Protein AF-F5IWX2-F1 (afdb_monomer)

pLDDT: mean 86.66, std 18.28, range [43.19, 98.81]

InterPro domains:
  IPR013728 BT_3987-like, N-terminal domain [PF08522] (38-164)

Structure (mmCIF, N/CA/C/O backbone):
data_AF-F5IWX2-F1
#
_entry.id   AF-F5IWX2-F1
#
loop_
_atom_site.group_PDB
_atom_site.id
_atom_site.type_symbol
_atom_site.label_atom_id
_atom_site.label_alt_id
_atom_site.label_comp_id
_atom_site.label_asym_id
_atom_site.label_entity_id
_atom_site.label_seq_id
_atom_site.pdbx_PDB_ins_code
_atom_site.Cartn_x
_atom_site.Cartn_y
_atom_site.Cartn_z
_atom_site.occupancy
_atom_site.B_iso_or_equiv
_atom_site.auth_seq_id
_atom_site.auth_comp_id
_atom_site.auth_asym_id
_atom_site.auth_atom_id
_atom_site.pdbx_PDB_model_num
ATOM 1 N N . MET A 1 1 ? 73.790 32.789 -30.721 1.00 43.88 1 MET A N 1
ATOM 2 C CA . MET A 1 1 ? 73.135 31.463 -30.852 1.00 43.88 1 MET A CA 1
ATOM 3 C C . MET A 1 1 ? 72.496 31.043 -29.523 1.00 43.88 1 MET A C 1
ATOM 5 O O . MET A 1 1 ? 73.123 30.327 -28.757 1.00 43.88 1 MET A O 1
ATOM 9 N N . LYS A 1 2 ? 71.284 31.513 -29.196 1.00 44.19 2 LYS A N 1
ATOM 10 C CA . LYS A 1 2 ? 70.543 31.087 -27.980 1.00 44.19 2 LYS A CA 1
ATOM 11 C C . LYS A 1 2 ? 69.025 30.946 -28.194 1.00 44.19 2 LYS A C 1
ATOM 13 O O . LYS A 1 2 ? 68.280 30.818 -27.235 1.00 44.19 2 LYS A O 1
ATOM 18 N N . THR A 1 3 ? 68.562 30.928 -29.441 1.00 45.66 3 THR A N 1
ATOM 19 C CA . THR A 1 3 ? 67.128 30.966 -29.782 1.00 45.66 3 THR A CA 1
ATOM 20 C C . THR A 1 3 ? 66.581 29.659 -30.363 1.00 45.66 3 THR A C 1
ATOM 22 O O . THR A 1 3 ? 65.375 29.523 -30.502 1.00 45.66 3 THR A O 1
ATOM 25 N N . VAL A 1 4 ? 67.427 28.653 -30.626 1.00 50.16 4 VAL A N 1
ATOM 26 C CA . VAL A 1 4 ? 67.014 27.396 -31.294 1.00 50.16 4 VAL A CA 1
ATOM 27 C C . VAL A 1 4 ? 66.669 26.259 -30.310 1.00 50.16 4 VAL A C 1
ATOM 29 O O . VAL A 1 4 ? 66.102 25.250 -30.707 1.00 50.16 4 VAL A O 1
ATOM 32 N N . LYS A 1 5 ? 66.937 26.411 -29.003 1.00 44.03 5 LYS A N 1
ATOM 33 C CA . LYS A 1 5 ? 66.645 25.358 -28.003 1.00 44.03 5 LYS A CA 1
ATOM 34 C C . LYS A 1 5 ? 65.236 25.402 -27.395 1.00 44.03 5 LYS A C 1
ATOM 36 O O . LYS A 1 5 ? 64.834 24.423 -26.779 1.00 44.03 5 LYS A O 1
ATOM 41 N N . TYR A 1 6 ? 64.472 26.476 -27.594 1.00 47.97 6 TYR A N 1
ATOM 42 C CA . TYR A 1 6 ? 63.144 26.622 -26.974 1.00 47.97 6 TYR A CA 1
ATOM 43 C C . TYR A 1 6 ? 61.976 26.167 -27.863 1.00 47.97 6 TYR A C 1
ATOM 45 O O . TYR A 1 6 ? 60.890 25.924 -27.351 1.00 47.97 6 TYR A O 1
ATOM 53 N N . CYS A 1 7 ? 62.192 25.970 -29.170 1.00 44.44 7 CYS A N 1
ATOM 54 C CA . CYS A 1 7 ? 61.135 25.491 -30.075 1.00 44.44 7 CYS A CA 1
ATOM 55 C C . CYS A 1 7 ? 60.898 23.973 -30.000 1.00 44.44 7 CYS A C 1
ATOM 57 O O . CYS A 1 7 ? 59.799 23.520 -30.293 1.00 44.44 7 CYS A O 1
ATOM 59 N N . ILE A 1 8 ? 61.889 23.183 -29.571 1.00 49.56 8 ILE A N 1
ATOM 60 C CA . ILE A 1 8 ? 61.751 21.716 -29.486 1.00 49.56 8 ILE A CA 1
ATOM 61 C C . ILE A 1 8 ? 61.118 21.288 -28.149 1.00 49.56 8 ILE A C 1
ATOM 63 O O . ILE A 1 8 ? 60.401 20.294 -28.102 1.00 49.56 8 ILE A O 1
ATOM 67 N N . LEU A 1 9 ? 61.289 22.073 -27.078 1.00 43.44 9 LEU A N 1
ATOM 68 C CA . LEU A 1 9 ? 60.691 21.772 -25.770 1.00 43.44 9 LEU A CA 1
ATOM 69 C C . LEU A 1 9 ? 59.199 22.154 -25.686 1.00 43.44 9 LEU A C 1
ATOM 71 O O . LEU A 1 9 ? 58.466 21.591 -24.882 1.00 43.44 9 LEU A O 1
ATOM 75 N N . SER A 1 10 ? 58.729 23.063 -26.547 1.00 47.91 10 SER A N 1
ATOM 76 C CA . SER A 1 10 ? 57.315 23.463 -26.603 1.00 47.91 10 SER A CA 1
ATOM 77 C C . SER A 1 10 ? 56.433 22.498 -27.405 1.00 47.91 10 SER A C 1
ATOM 79 O O . SER A 1 10 ? 55.212 22.563 -27.284 1.00 47.91 10 SER A O 1
ATOM 81 N N . LEU A 1 11 ? 57.021 21.617 -28.222 1.00 46.53 11 LEU A N 1
ATOM 82 C CA . LEU A 1 11 ? 56.274 20.708 -29.101 1.00 46.53 11 LEU A CA 1
ATOM 83 C C . LEU A 1 11 ? 56.005 19.337 -28.453 1.00 46.53 11 LEU A C 1
ATOM 85 O O . LEU A 1 11 ? 55.163 18.587 -28.932 1.00 46.53 11 LEU A O 1
ATOM 89 N N . PHE A 1 12 ? 56.676 19.026 -27.339 1.00 47.34 12 PHE A N 1
ATOM 90 C CA . PHE A 1 12 ? 56.531 17.749 -26.629 1.00 47.34 12 PHE A CA 1
ATOM 91 C C . PHE A 1 12 ? 55.440 17.767 -25.539 1.00 47.34 12 PHE A C 1
ATOM 93 O O . PHE A 1 12 ? 54.999 16.714 -25.095 1.00 47.34 12 PHE A O 1
ATOM 100 N N . CYS A 1 13 ? 54.957 18.949 -25.130 1.00 45.62 13 CYS A N 1
ATOM 101 C CA . CYS A 1 13 ? 53.894 19.074 -24.120 1.00 45.62 13 CYS A CA 1
ATOM 102 C C . CYS A 1 13 ? 52.465 19.047 -24.691 1.00 45.62 13 CYS A C 1
ATOM 104 O O . CYS A 1 13 ? 51.516 18.980 -23.918 1.00 45.62 13 CYS A O 1
ATOM 106 N N . VAL A 1 14 ? 52.283 19.102 -26.016 1.00 50.84 14 VAL A N 1
ATOM 107 C CA . VAL A 1 14 ? 50.944 19.214 -26.636 1.00 50.84 14 VAL A CA 1
ATOM 108 C C . VAL A 1 14 ? 50.385 17.856 -27.086 1.00 50.84 14 VAL A C 1
ATOM 110 O O . VAL A 1 14 ? 49.175 17.692 -27.198 1.00 50.84 14 VAL A O 1
ATOM 113 N N . SER A 1 15 ? 51.232 16.841 -27.271 1.00 48.81 15 SER A N 1
ATOM 114 C CA . SER A 1 15 ? 50.814 15.496 -27.699 1.00 48.81 15 SER A CA 1
ATOM 115 C C . SER A 1 15 ? 50.274 14.603 -26.573 1.00 48.81 15 SER A C 1
ATOM 117 O O . SER A 1 15 ? 49.724 13.544 -26.860 1.00 48.81 15 SER A O 1
ATOM 119 N N . LEU A 1 16 ? 50.376 15.022 -25.306 1.00 50.06 16 LEU A N 1
ATOM 120 C CA . LEU A 1 16 ? 49.851 14.279 -24.149 1.00 50.06 16 LEU A CA 1
ATOM 121 C C . LEU A 1 16 ? 48.394 14.629 -23.791 1.00 50.06 16 LEU A C 1
ATOM 123 O O . LEU A 1 16 ? 47.853 14.068 -22.846 1.00 50.06 16 LEU A O 1
ATOM 127 N N . LEU A 1 17 ? 47.739 15.523 -24.541 1.00 49.97 17 LEU A N 1
ATOM 128 C CA . LEU A 1 17 ? 46.365 15.966 -24.258 1.00 49.97 17 LEU A CA 1
ATOM 129 C C . LEU A 1 17 ? 45.276 15.231 -25.061 1.00 49.97 17 LEU A C 1
ATOM 131 O O . LEU A 1 17 ? 44.119 15.635 -25.000 1.00 49.97 17 LEU A O 1
ATOM 135 N N . LEU A 1 18 ? 45.606 14.177 -25.820 1.00 49.56 18 LEU A N 1
ATOM 136 C CA . LEU A 1 18 ? 44.664 13.567 -26.776 1.00 49.56 18 LEU A CA 1
ATOM 137 C C . LEU A 1 18 ? 44.313 12.090 -26.549 1.00 49.56 18 LEU A C 1
ATOM 139 O O . LEU A 1 18 ? 43.674 11.498 -27.411 1.00 49.56 18 LEU A O 1
ATOM 143 N N . VAL A 1 19 ? 44.638 11.489 -25.401 1.00 55.06 19 VAL A N 1
ATOM 144 C CA . VAL A 1 19 ? 44.121 10.147 -25.066 1.00 55.06 19 VAL A CA 1
ATOM 145 C C . VAL A 1 19 ? 43.663 10.097 -23.613 1.00 55.06 19 VAL A C 1
ATOM 147 O O . VAL A 1 19 ? 44.307 9.517 -22.750 1.00 55.06 19 VAL A O 1
ATOM 150 N N . SER A 1 20 ? 42.539 10.754 -23.352 1.00 45.66 20 SER A N 1
ATOM 151 C CA . SER A 1 20 ? 41.610 10.344 -22.298 1.00 45.66 20 SER A CA 1
ATOM 152 C C . SER A 1 20 ? 40.205 10.801 -22.688 1.00 45.66 20 SER A C 1
ATOM 154 O O . SER A 1 20 ? 39.554 11.557 -21.977 1.00 45.66 20 SER A O 1
ATOM 156 N N . CYS A 1 21 ? 39.743 10.380 -23.870 1.00 52.22 21 CYS A N 1
ATOM 157 C CA . CYS A 1 21 ? 38.329 10.032 -23.961 1.00 52.22 21 CYS A CA 1
ATOM 158 C C . CYS A 1 21 ? 38.209 8.747 -23.147 1.00 52.22 21 CYS A C 1
ATOM 160 O O . CYS A 1 21 ? 38.480 7.669 -23.667 1.00 52.22 21 CYS A O 1
ATOM 162 N N . GLU A 1 22 ? 37.911 8.876 -21.852 1.00 55.53 22 GLU A N 1
ATOM 163 C CA . GLU A 1 22 ? 37.176 7.800 -21.197 1.00 55.53 22 GLU A CA 1
ATOM 164 C C . GLU A 1 22 ? 35.942 7.554 -22.066 1.00 55.53 22 GLU A C 1
ATOM 166 O O . GLU A 1 22 ? 35.324 8.514 -22.549 1.00 55.53 22 GLU A O 1
ATOM 171 N N . ASP A 1 23 ? 35.638 6.284 -22.332 1.00 48.44 23 ASP A N 1
ATOM 172 C CA . ASP A 1 23 ? 34.371 5.919 -22.950 1.00 48.44 23 ASP A CA 1
ATOM 173 C C . ASP A 1 23 ? 33.262 6.688 -22.231 1.00 48.44 23 ASP A C 1
ATOM 175 O O . ASP A 1 23 ? 33.301 6.869 -21.008 1.00 48.44 23 ASP A O 1
ATOM 179 N N . ASN A 1 24 ? 32.316 7.239 -22.996 1.00 47.91 24 ASN A N 1
ATOM 180 C CA . ASN A 1 24 ? 31.249 8.024 -22.399 1.00 47.91 24 ASN A CA 1
ATOM 181 C C . ASN A 1 24 ? 30.634 7.180 -21.278 1.00 47.91 24 ASN A C 1
ATOM 183 O O . ASN A 1 24 ? 30.184 6.066 -21.534 1.00 47.91 24 ASN A O 1
ATOM 187 N N . ALA A 1 25 ? 30.502 7.732 -20.070 1.00 49.16 25 ALA A N 1
ATOM 188 C CA . ALA A 1 25 ? 29.765 7.113 -18.959 1.00 49.16 25 ALA A CA 1
ATOM 189 C C . ALA A 1 25 ? 28.267 6.846 -19.276 1.00 49.16 25 ALA A C 1
ATOM 191 O O . ALA A 1 25 ? 27.462 6.597 -18.388 1.00 49.16 25 ALA A O 1
ATOM 192 N N . LYS A 1 26 ? 27.865 6.953 -20.546 1.00 47.06 26 LYS A N 1
ATOM 193 C CA . LYS A 1 26 ? 26.606 6.486 -21.115 1.00 47.06 26 LYS A CA 1
ATOM 194 C C . LYS A 1 26 ? 26.630 5.014 -21.544 1.00 47.06 26 LYS A C 1
ATOM 196 O O . LYS A 1 26 ? 25.544 4.460 -21.672 1.00 47.06 26 LYS A O 1
ATOM 201 N N . ASP A 1 27 ? 27.803 4.428 -21.794 1.00 45.69 27 ASP A N 1
ATOM 202 C CA . ASP A 1 27 ? 27.930 3.076 -22.367 1.00 45.69 27 ASP A CA 1
ATOM 203 C C . ASP A 1 27 ? 28.122 1.982 -21.305 1.00 45.69 27 ASP A C 1
ATOM 205 O O . ASP A 1 27 ? 27.965 0.795 -21.584 1.00 45.69 27 ASP A O 1
ATOM 209 N N . GLU A 1 28 ? 28.385 2.373 -20.061 1.00 47.66 28 GLU A N 1
ATOM 210 C CA . GLU A 1 28 ? 28.202 1.500 -18.909 1.00 47.66 28 GLU A CA 1
ATOM 211 C C . GLU A 1 28 ? 26.742 1.592 -18.445 1.00 47.66 28 GLU A C 1
ATOM 213 O O . GLU A 1 28 ? 26.144 2.670 -18.406 1.00 47.66 28 GLU A O 1
ATOM 218 N N . GLU A 1 29 ? 26.141 0.451 -18.107 1.00 47.97 29 GLU A N 1
ATOM 219 C CA . GLU A 1 29 ? 24.777 0.369 -17.585 1.00 47.97 29 GLU A CA 1
ATOM 220 C C . GLU A 1 29 ? 24.741 0.936 -16.152 1.00 47.97 29 GLU A C 1
ATOM 222 O O . GLU A 1 29 ? 24.681 0.222 -15.153 1.00 47.97 29 GLU A O 1
ATOM 227 N N . TRP A 1 30 ? 24.853 2.261 -16.040 1.00 43.19 30 TRP A N 1
ATOM 228 C CA . TRP A 1 30 ? 24.880 2.967 -14.769 1.00 43.19 30 TRP A CA 1
ATOM 229 C C . TRP A 1 30 ? 23.470 3.057 -14.187 1.00 43.19 30 TRP A C 1
ATOM 231 O O . TRP A 1 30 ? 22.588 3.765 -14.685 1.00 43.19 30 TRP A O 1
ATOM 241 N N . GLY A 1 31 ? 23.284 2.374 -13.060 1.00 56.12 31 GLY A N 1
ATOM 242 C CA . GLY A 1 31 ? 22.158 2.572 -12.156 1.00 56.12 31 GLY A CA 1
ATOM 243 C C . GLY A 1 31 ? 21.327 1.315 -11.947 1.00 56.12 31 GLY A C 1
ATOM 244 O O . GLY A 1 31 ? 20.686 0.802 -12.865 1.00 56.12 31 GLY A O 1
ATOM 245 N N . ILE A 1 32 ? 21.262 0.868 -10.692 1.00 68.38 32 ILE A N 1
ATOM 246 C CA . ILE A 1 32 ? 20.293 -0.141 -10.269 1.00 68.38 32 ILE A CA 1
ATOM 247 C C . ILE A 1 32 ? 18.901 0.425 -10.547 1.00 68.38 32 ILE A C 1
ATOM 249 O O . ILE A 1 32 ? 18.506 1.465 -10.017 1.00 68.38 32 ILE A O 1
ATOM 253 N N . SER A 1 33 ? 18.168 -0.253 -11.421 1.00 86.56 33 SER A N 1
ATOM 254 C CA . SER A 1 33 ? 16.783 0.093 -11.713 1.00 86.56 33 SER A CA 1
ATOM 255 C C . SER A 1 33 ? 15.907 -0.503 -10.633 1.00 86.56 33 SER A C 1
ATOM 257 O O . SER A 1 33 ? 15.894 -1.724 -10.463 1.00 86.56 33 SER A O 1
ATOM 259 N N . LEU A 1 34 ? 15.206 0.360 -9.903 1.00 94.56 34 LEU A N 1
ATOM 260 C CA . LEU A 1 34 ? 14.375 -0.056 -8.787 1.00 94.56 34 LEU A CA 1
ATOM 261 C C . LEU A 1 34 ? 12.899 0.168 -9.090 1.00 94.56 34 LEU A C 1
ATOM 263 O O . LEU A 1 34 ? 12.513 1.192 -9.656 1.00 94.56 34 LEU A O 1
ATOM 267 N N . LEU A 1 35 ? 12.074 -0.774 -8.655 1.00 97.25 35 LEU A N 1
ATOM 268 C CA . LEU A 1 35 ? 10.627 -0.635 -8.620 1.00 97.25 35 LEU A CA 1
ATOM 269 C C . LEU A 1 35 ? 10.188 -0.188 -7.234 1.00 97.25 35 LEU A C 1
ATOM 271 O O . LEU A 1 35 ? 10.646 -0.724 -6.222 1.00 97.25 35 LEU A O 1
ATOM 275 N N . TYR A 1 36 ? 9.281 0.777 -7.184 1.00 97.19 36 TYR A N 1
ATOM 276 C CA . TYR A 1 36 ? 8.692 1.232 -5.936 1.00 97.19 36 TYR A CA 1
ATOM 277 C C . TYR A 1 36 ? 7.250 1.691 -6.112 1.00 97.19 36 TYR A C 1
ATOM 279 O O . TYR A 1 36 ? 6.777 1.925 -7.225 1.00 97.19 36 TYR A O 1
ATOM 287 N N . MET A 1 37 ? 6.553 1.834 -4.990 1.00 98.38 37 MET A N 1
ATOM 288 C CA . MET A 1 37 ? 5.212 2.390 -4.926 1.00 98.38 37 MET A CA 1
ATOM 289 C C . MET A 1 37 ? 5.307 3.896 -4.674 1.00 98.38 37 MET A C 1
ATOM 291 O O . MET A 1 37 ? 5.750 4.289 -3.597 1.00 98.38 37 MET A O 1
ATOM 295 N N . PRO A 1 38 ? 4.850 4.774 -5.589 1.00 97.44 38 PRO A N 1
ATOM 296 C CA . PRO A 1 38 ? 4.876 6.222 -5.351 1.00 97.44 38 PRO A CA 1
ATOM 297 C C . PRO A 1 38 ? 4.163 6.634 -4.058 1.00 97.44 38 PRO A C 1
ATOM 299 O O . PRO A 1 38 ? 4.548 7.595 -3.404 1.00 97.44 38 PRO A O 1
ATOM 302 N N . GLN A 1 39 ? 3.157 5.859 -3.653 1.00 97.69 39 GLN A N 1
ATOM 303 C CA . GLN A 1 39 ? 2.353 6.099 -2.457 1.00 97.69 39 GLN A CA 1
ATOM 304 C C . GLN A 1 39 ? 3.168 6.007 -1.157 1.00 97.69 39 GLN A C 1
ATOM 306 O O . GLN A 1 39 ? 2.807 6.651 -0.174 1.00 97.69 39 GLN A O 1
ATOM 311 N N . SER A 1 40 ? 4.305 5.299 -1.164 1.00 96.62 40 SER A N 1
ATOM 312 C CA . SER A 1 40 ? 5.164 5.132 0.010 1.00 96.62 40 SER A CA 1
ATOM 313 C C . SER A 1 40 ? 5.859 6.428 0.438 1.00 96.62 40 SER A C 1
ATOM 315 O O . SER A 1 40 ? 6.536 6.436 1.461 1.00 96.62 40 SER A O 1
ATOM 317 N N . VAL A 1 41 ? 5.779 7.498 -0.360 1.00 95.19 41 VAL A N 1
ATOM 318 C CA . VAL A 1 41 ? 6.415 8.788 -0.050 1.00 95.19 41 VAL A CA 1
ATOM 319 C C . VAL A 1 41 ? 5.434 9.957 0.044 1.00 95.19 41 VAL A C 1
ATOM 321 O O . VAL A 1 41 ? 5.822 11.028 0.502 1.00 95.19 41 VAL A O 1
ATOM 324 N N . LEU A 1 42 ? 4.167 9.783 -0.351 1.00 92.88 42 LEU A N 1
ATOM 325 C CA . LEU A 1 42 ? 3.222 10.906 -0.440 1.00 92.88 42 LEU A CA 1
ATOM 326 C C . LEU A 1 42 ? 2.723 11.411 0.917 1.00 92.88 42 LEU A C 1
ATOM 328 O O . LEU A 1 42 ? 2.364 12.580 1.021 1.00 92.88 42 LEU A O 1
ATOM 332 N N . GLY A 1 43 ? 2.666 10.556 1.941 1.00 87.00 43 GLY A N 1
ATOM 333 C CA . GLY A 1 43 ? 2.135 10.943 3.251 1.00 87.00 43 GLY A CA 1
ATOM 334 C C . GLY A 1 43 ? 3.086 11.817 4.070 1.00 87.00 43 GLY A C 1
ATOM 335 O O . GLY A 1 43 ? 2.662 12.810 4.654 1.00 87.00 43 GLY A O 1
ATOM 336 N N . ASP A 1 44 ? 4.367 11.447 4.121 1.00 87.19 44 ASP A N 1
ATOM 337 C CA . ASP A 1 44 ? 5.356 12.035 5.038 1.00 87.19 44 ASP A CA 1
ATOM 338 C C . ASP A 1 44 ? 6.763 12.187 4.429 1.00 87.19 44 ASP A C 1
ATOM 340 O O . ASP A 1 44 ? 7.761 12.281 5.151 1.00 87.19 44 ASP A O 1
ATOM 344 N N . GLY A 1 45 ? 6.854 12.180 3.096 1.00 89.38 45 GLY A N 1
ATOM 345 C CA . GLY A 1 45 ? 8.126 12.221 2.375 1.00 89.38 45 GLY A CA 1
ATOM 346 C C . GLY A 1 45 ? 8.883 10.891 2.377 1.00 89.38 45 GLY A C 1
ATOM 347 O O . GLY A 1 45 ? 10.040 10.854 1.967 1.00 89.38 45 GLY A O 1
ATOM 348 N N . GLY A 1 46 ? 8.259 9.798 2.827 1.00 88.56 46 GLY A N 1
ATOM 349 C CA . GLY A 1 46 ? 8.876 8.477 2.859 1.00 88.56 46 GLY A CA 1
ATOM 350 C C . GLY A 1 46 ? 9.540 8.147 4.190 1.00 88.56 46 GLY A C 1
ATOM 351 O O . GLY A 1 46 ? 10.511 7.399 4.226 1.00 88.56 46 GLY A O 1
ATOM 352 N N . GLN A 1 47 ? 9.056 8.667 5.304 1.00 89.88 47 GLN A N 1
ATOM 353 C CA . GLN A 1 47 ? 9.594 8.259 6.602 1.00 89.88 47 GLN A CA 1
ATOM 354 C C . GLN A 1 47 ? 8.964 6.951 7.078 1.00 89.88 47 GLN A C 1
ATOM 356 O O . GLN A 1 47 ? 9.664 6.096 7.608 1.00 89.88 47 GLN A O 1
ATOM 361 N N . THR A 1 48 ? 7.665 6.763 6.837 1.00 91.62 48 THR A N 1
ATOM 362 C CA . THR A 1 48 ? 6.916 5.617 7.379 1.00 91.62 48 THR A CA 1
ATOM 363 C C . THR A 1 48 ? 6.186 4.780 6.332 1.00 91.62 48 THR A C 1
ATOM 365 O O . THR A 1 48 ? 5.589 3.766 6.678 1.00 91.62 48 THR A O 1
ATOM 368 N N . ALA A 1 49 ? 6.204 5.187 5.057 1.00 95.50 49 ALA A N 1
ATOM 369 C CA . ALA A 1 49 ? 5.401 4.569 3.995 1.00 95.50 49 ALA A CA 1
ATOM 370 C C . ALA A 1 49 ? 3.886 4.534 4.288 1.00 95.50 49 ALA A C 1
ATOM 372 O O . ALA A 1 49 ? 3.140 3.747 3.700 1.00 95.50 49 ALA A O 1
ATOM 373 N N . ASN A 1 50 ? 3.425 5.411 5.182 1.00 96.94 50 ASN A N 1
ATOM 374 C CA . ASN A 1 50 ? 2.022 5.564 5.527 1.00 96.94 50 ASN A CA 1
ATOM 375 C C . ASN A 1 50 ? 1.336 6.535 4.570 1.00 96.94 50 ASN A C 1
ATOM 377 O O . ASN A 1 50 ? 1.808 7.650 4.347 1.00 96.94 50 ASN A O 1
ATOM 381 N N . LEU A 1 51 ? 0.157 6.150 4.089 1.00 97.25 51 LEU A N 1
ATOM 382 C CA . LEU A 1 51 ? -0.750 7.032 3.369 1.00 97.25 51 LEU A CA 1
ATOM 383 C C . LEU A 1 51 ? -2.098 7.067 4.090 1.00 97.25 51 LEU A C 1
ATOM 385 O O . LEU A 1 51 ? -2.859 6.101 4.065 1.00 97.25 51 LEU A O 1
ATOM 389 N N . SER A 1 52 ? -2.388 8.189 4.750 1.00 96.00 52 SER A N 1
ATOM 390 C CA . SER A 1 52 ? -3.650 8.392 5.470 1.00 96.00 52 SER A CA 1
ATOM 391 C C . SER A 1 52 ? -4.765 8.838 4.529 1.00 96.00 52 SER A C 1
ATOM 393 O O . SER A 1 52 ? -4.619 9.813 3.796 1.00 96.00 52 SER A O 1
ATOM 395 N N . ILE A 1 53 ? -5.902 8.150 4.590 1.00 94.69 53 ILE A N 1
ATOM 396 C CA . ILE A 1 53 ? -7.065 8.373 3.735 1.00 94.69 53 ILE A CA 1
ATOM 397 C C . ILE A 1 53 ? -8.290 8.594 4.622 1.00 94.69 53 ILE A C 1
ATOM 399 O O . ILE A 1 53 ? -8.717 7.716 5.376 1.00 94.69 53 ILE A O 1
ATOM 403 N N . GLY A 1 54 ? -8.863 9.795 4.531 1.00 92.62 54 GLY A N 1
ATOM 404 C CA . GLY A 1 54 ? -10.144 10.121 5.150 1.00 92.62 54 GLY A CA 1
ATOM 405 C C . GLY A 1 54 ? -11.298 9.620 4.288 1.00 92.62 54 GLY A C 1
ATOM 406 O O . GLY A 1 54 ? -11.469 10.070 3.158 1.00 92.62 54 GLY A O 1
ATOM 407 N N . VAL A 1 55 ? -12.094 8.694 4.815 1.00 91.50 55 VAL A N 1
ATOM 408 C CA . VAL A 1 55 ? -13.269 8.153 4.127 1.00 91.50 55 VAL A CA 1
ATOM 409 C C . VAL A 1 55 ? -14.503 8.847 4.687 1.00 91.50 55 VAL A C 1
ATOM 411 O O . VAL A 1 55 ? -14.811 8.669 5.859 1.00 91.50 55 VAL A O 1
ATOM 414 N N . HIS A 1 56 ? -15.200 9.630 3.861 1.00 88.31 56 HIS A N 1
ATOM 415 C CA . HIS A 1 56 ? -16.340 10.452 4.285 1.00 88.31 56 HIS A CA 1
ATOM 416 C C . HIS A 1 56 ? -17.686 9.786 3.995 1.00 88.31 56 HIS A C 1
ATOM 418 O O . HIS A 1 56 ? -17.899 9.293 2.888 1.00 88.31 56 HIS A O 1
ATOM 424 N N . THR A 1 57 ? -18.629 9.836 4.935 1.00 80.50 57 THR A N 1
ATOM 425 C CA . THR A 1 57 ? -19.991 9.274 4.761 1.00 80.50 57 THR A CA 1
ATOM 426 C C . THR A 1 57 ? -20.820 9.942 3.654 1.00 80.50 57 THR A C 1
ATOM 428 O O . THR A 1 57 ? -21.682 9.298 3.064 1.00 80.50 57 THR A O 1
ATOM 431 N N . SER A 1 58 ? -20.550 11.210 3.326 1.00 76.25 58 SER A N 1
ATOM 432 C CA . SER A 1 58 ? -21.337 12.006 2.367 1.00 76.25 58 SER A CA 1
ATOM 433 C C . SER A 1 58 ? -21.184 11.591 0.899 1.00 76.25 58 SER A C 1
ATOM 435 O O . SER A 1 58 ? -22.016 11.945 0.065 1.00 76.25 58 SER A O 1
ATOM 437 N N . GLN A 1 59 ? -20.136 10.841 0.560 1.00 70.12 59 GLN A N 1
ATOM 438 C CA . 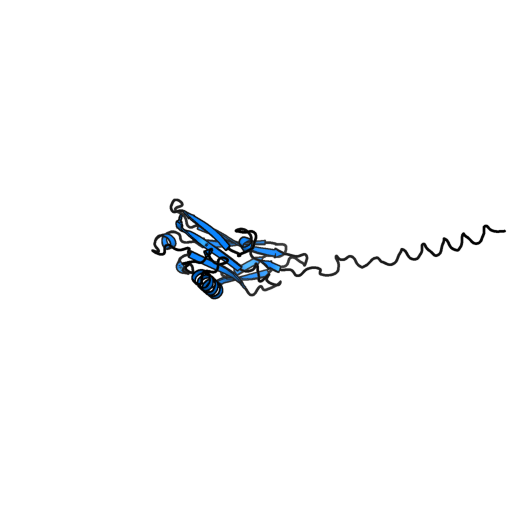GLN A 1 59 ? -19.939 10.310 -0.789 1.00 70.12 59 GLN A CA 1
ATOM 439 C C . GL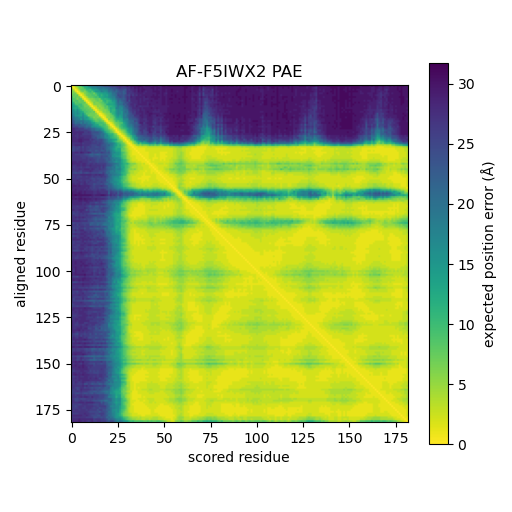N A 1 59 ? -20.620 8.937 -0.883 1.00 70.12 59 GLN A C 1
ATOM 441 O O . GLN A 1 59 ? -20.181 7.993 -0.232 1.00 70.12 59 GLN A O 1
ATOM 446 N N . GLN A 1 60 ? -21.688 8.804 -1.669 1.00 62.62 60 GLN A N 1
ATOM 447 C CA . GLN A 1 60 ? -22.452 7.546 -1.725 1.00 62.62 60 GLN A CA 1
ATOM 448 C C . GLN A 1 60 ? -21.744 6.409 -2.482 1.00 62.62 60 GLN A C 1
ATOM 450 O O . GLN A 1 60 ? -22.103 5.251 -2.304 1.00 62.62 60 GLN A O 1
ATOM 455 N N . SER A 1 61 ? -20.746 6.714 -3.316 1.00 80.06 61 SER A N 1
ATOM 456 C CA . SER A 1 61 ? -20.009 5.713 -4.091 1.00 80.06 61 SER A CA 1
ATOM 457 C C . SER A 1 61 ? -18.791 5.178 -3.342 1.00 80.06 61 SER A C 1
ATOM 459 O O . SER A 1 61 ? -18.164 5.908 -2.567 1.00 80.06 61 SER A O 1
ATOM 461 N N . ASP A 1 62 ? -18.418 3.936 -3.650 1.00 87.00 62 ASP A N 1
ATOM 462 C CA . ASP A 1 62 ? -17.154 3.330 -3.227 1.00 87.00 62 ASP A CA 1
ATOM 463 C C . ASP A 1 62 ? -15.954 4.228 -3.552 1.00 87.00 62 ASP A C 1
ATOM 465 O O . ASP A 1 62 ? -15.948 4.990 -4.526 1.00 87.00 62 ASP A O 1
ATOM 469 N N . THR A 1 63 ? -14.926 4.159 -2.706 1.00 88.19 63 THR A N 1
ATOM 470 C CA . THR A 1 63 ? -13.715 4.967 -2.875 1.00 88.19 63 THR A CA 1
ATOM 471 C C . THR A 1 63 ? -12.714 4.193 -3.722 1.00 88.19 63 THR A C 1
ATOM 473 O O . THR A 1 63 ? -12.361 3.069 -3.382 1.00 88.19 63 THR A O 1
ATOM 476 N N . SER A 1 64 ? -12.239 4.794 -4.814 1.00 94.06 64 SER A N 1
ATOM 477 C CA . SER A 1 64 ? -11.124 4.255 -5.599 1.00 94.06 64 SER A CA 1
ATOM 478 C C . SER A 1 64 ? -9.822 4.912 -5.156 1.00 94.06 64 SER A C 1
ATOM 480 O O . SER A 1 64 ? -9.719 6.138 -5.153 1.00 94.06 64 SER A O 1
ATOM 482 N N . ILE A 1 65 ? -8.837 4.105 -4.774 1.00 96.00 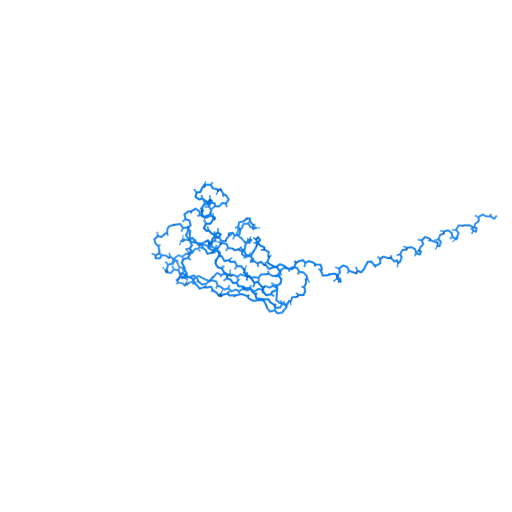65 ILE A N 1
ATOM 483 C CA . ILE A 1 65 ? -7.530 4.561 -4.297 1.00 96.00 65 ILE A CA 1
ATOM 484 C C . ILE A 1 65 ? -6.458 4.069 -5.259 1.00 96.00 65 ILE A C 1
ATOM 486 O O . ILE A 1 65 ? -6.413 2.887 -5.586 1.00 96.00 65 ILE A O 1
ATOM 490 N N . VAL A 1 66 ? -5.595 4.978 -5.706 1.00 97.50 66 VAL A N 1
ATOM 491 C CA . VAL A 1 66 ? -4.505 4.675 -6.638 1.00 97.50 66 VAL A CA 1
ATOM 492 C C . VAL A 1 66 ? -3.435 3.824 -5.954 1.00 97.50 66 VAL A C 1
ATOM 494 O O . VAL A 1 66 ? -2.903 4.191 -4.907 1.00 97.50 66 VAL A O 1
ATOM 497 N N . VAL A 1 67 ? -3.067 2.722 -6.602 1.00 98.19 67 VAL A N 1
ATOM 498 C CA . VAL A 1 67 ? -1.903 1.894 -6.277 1.00 98.19 67 VAL A CA 1
ATOM 499 C C . VAL A 1 67 ? -0.977 1.926 -7.480 1.00 98.19 67 VAL A C 1
ATOM 501 O O . VAL A 1 67 ? -1.307 1.401 -8.540 1.00 98.19 67 VAL A O 1
ATOM 504 N N . GLY A 1 68 ? 0.161 2.595 -7.327 1.00 98.06 68 GLY A N 1
ATOM 505 C CA . GLY A 1 68 ? 1.113 2.800 -8.413 1.00 98.06 68 GLY A CA 1
ATOM 506 C C . GLY A 1 68 ? 2.331 1.895 -8.305 1.00 98.06 68 GLY A C 1
ATOM 507 O O . GLY A 1 68 ? 2.755 1.547 -7.203 1.00 98.06 68 GLY A O 1
ATOM 508 N N . MET A 1 69 ? 2.929 1.609 -9.455 1.00 98.50 69 MET A N 1
ATOM 509 C CA . MET A 1 69 ? 4.286 1.091 -9.574 1.00 98.50 69 MET A CA 1
ATOM 510 C C . MET A 1 69 ? 5.071 2.055 -10.457 1.00 98.50 69 MET A C 1
ATOM 512 O O . MET A 1 69 ? 4.627 2.393 -11.553 1.00 98.50 69 MET A O 1
ATOM 516 N N . TYR A 1 70 ? 6.226 2.493 -9.971 1.00 97.44 70 TYR A N 1
ATOM 517 C CA . TYR A 1 70 ? 7.155 3.345 -10.699 1.00 97.44 70 TYR A CA 1
ATOM 518 C C . TYR A 1 70 ? 8.508 2.654 -10.802 1.00 97.44 70 TYR A C 1
ATOM 520 O O . TYR A 1 70 ? 8.979 2.041 -9.842 1.00 97.44 70 TYR A O 1
ATOM 528 N N . ARG A 1 71 ? 9.147 2.798 -11.961 1.00 95.25 71 ARG A N 1
ATOM 529 C CA . ARG A 1 71 ? 10.488 2.300 -12.242 1.00 95.25 71 ARG A CA 1
ATOM 530 C C . ARG A 1 71 ? 11.491 3.450 -12.319 1.00 95.25 71 ARG A C 1
ATOM 532 O O . ARG A 1 71 ? 11.426 4.299 -13.212 1.00 95.25 71 ARG A O 1
ATOM 539 N N . SER A 1 72 ? 12.453 3.451 -11.400 1.00 92.25 72 SER A N 1
ATOM 540 C CA . SER A 1 72 ? 13.575 4.390 -11.388 1.00 92.25 72 SER A CA 1
ATOM 541 C C . SER A 1 72 ? 14.734 3.924 -12.273 1.00 92.25 72 SER A C 1
ATOM 543 O O . SER A 1 72 ? 14.769 2.792 -12.758 1.00 92.25 72 SER A O 1
ATOM 545 N N . GLY A 1 73 ? 15.713 4.809 -12.453 1.00 88.00 73 GLY A N 1
ATOM 546 C CA . GLY A 1 73 ? 16.962 4.493 -13.135 1.00 88.00 73 GLY A CA 1
ATOM 547 C C . GLY A 1 73 ? 16.935 4.731 -14.644 1.00 88.00 73 GLY A C 1
ATOM 548 O O . GLY A 1 73 ? 15.942 5.186 -15.234 1.00 88.00 73 GLY A O 1
ATOM 549 N N . LEU A 1 74 ? 18.092 4.459 -15.248 1.00 83.69 74 LEU A N 1
ATOM 550 C CA . LEU A 1 74 ? 18.414 4.801 -16.634 1.00 83.69 74 LEU A CA 1
ATOM 551 C C . LEU A 1 74 ? 18.560 3.588 -17.557 1.00 83.69 74 LEU A C 1
ATOM 553 O O . LEU A 1 74 ? 18.598 3.786 -18.766 1.00 83.69 74 LEU A O 1
ATOM 557 N N . ALA A 1 75 ? 18.547 2.358 -17.025 1.00 83.94 75 ALA A N 1
ATOM 558 C CA . ALA A 1 75 ? 18.515 1.143 -17.847 1.00 83.94 75 ALA A CA 1
ATOM 559 C C . ALA A 1 75 ? 17.312 1.145 -18.825 1.00 83.94 75 ALA A C 1
ATOM 561 O O . ALA A 1 75 ? 16.359 1.920 -18.613 1.00 83.94 75 ALA A O 1
ATOM 562 N N . PRO A 1 76 ? 17.317 0.293 -19.865 1.00 87.69 76 PRO A N 1
ATOM 563 C CA . PRO A 1 76 ? 16.221 0.194 -20.825 1.00 87.69 76 PRO A CA 1
ATOM 564 C C . PRO A 1 76 ? 14.854 0.054 -20.143 1.00 87.69 76 PRO A C 1
ATOM 566 O O . PRO A 1 76 ? 14.730 -0.601 -19.108 1.00 87.69 76 PRO A O 1
ATOM 569 N N . ILE A 1 77 ? 13.834 0.721 -20.694 1.00 91.12 77 ILE A N 1
ATOM 570 C CA . ILE A 1 77 ? 12.461 0.677 -20.173 1.00 91.12 77 ILE A CA 1
ATOM 571 C C . ILE A 1 77 ? 11.732 -0.477 -20.857 1.00 91.12 77 ILE A C 1
ATOM 573 O O . ILE A 1 77 ? 11.159 -0.306 -21.932 1.00 91.12 77 ILE A O 1
ATOM 577 N N . GLU A 1 78 ? 11.786 -1.640 -20.226 1.00 94.31 78 GLU A N 1
ATOM 578 C CA . GLU A 1 78 ? 11.172 -2.877 -20.692 1.00 94.31 78 GLU A CA 1
ATOM 579 C C . GLU A 1 78 ? 9.954 -3.224 -19.839 1.00 94.31 78 GLU A C 1
ATOM 581 O O . GLU A 1 78 ? 9.823 -2.801 -18.684 1.00 94.31 78 GLU A O 1
ATOM 586 N N . ALA A 1 79 ? 9.084 -4.048 -20.408 1.00 97.12 79 ALA A N 1
ATOM 587 C CA . ALA A 1 79 ? 7.919 -4.557 -19.727 1.00 97.12 79 ALA A CA 1
ATOM 588 C C . ALA A 1 79 ? 8.297 -5.313 -18.444 1.00 97.12 79 ALA A C 1
ATOM 590 O O . ALA A 1 79 ? 9.249 -6.104 -18.393 1.00 97.12 79 ALA A O 1
ATOM 591 N N . VAL A 1 80 ? 7.509 -5.078 -17.398 1.00 97.38 80 VAL A N 1
ATOM 592 C CA . VAL A 1 80 ? 7.674 -5.703 -16.088 1.00 97.38 80 VAL A CA 1
ATOM 593 C C . VAL A 1 80 ? 6.329 -5.855 -15.400 1.00 97.38 80 VAL A C 1
ATOM 595 O O . VAL A 1 80 ? 5.488 -4.963 -15.461 1.00 97.38 80 VAL A O 1
ATOM 598 N N . THR A 1 81 ? 6.147 -6.970 -14.704 1.00 98.56 81 THR A N 1
ATOM 599 C CA . THR A 1 81 ? 4.977 -7.247 -13.870 1.00 98.56 81 THR A CA 1
ATOM 600 C C . THR A 1 81 ? 5.451 -7.538 -12.458 1.00 98.56 81 THR A C 1
ATOM 602 O O . THR A 1 81 ? 6.441 -8.244 -12.283 1.00 98.56 81 THR A O 1
ATOM 605 N N . ALA A 1 82 ? 4.744 -7.021 -11.459 1.00 98.62 82 ALA A N 1
ATOM 606 C CA . ALA A 1 82 ? 4.941 -7.364 -10.056 1.00 98.62 82 ALA A CA 1
ATOM 607 C C . ALA A 1 82 ? 3.605 -7.768 -9.431 1.00 98.62 82 ALA A C 1
ATOM 609 O O . ALA A 1 82 ? 2.551 -7.240 -9.799 1.00 98.62 82 ALA A O 1
ATOM 610 N N . ASN A 1 83 ? 3.654 -8.687 -8.471 1.00 98.81 83 ASN A N 1
ATOM 611 C CA . ASN A 1 83 ? 2.482 -9.056 -7.690 1.00 98.81 83 ASN A CA 1
ATOM 612 C C . ASN A 1 83 ? 2.153 -7.944 -6.695 1.00 98.81 83 ASN A C 1
ATOM 614 O O . ASN A 1 83 ? 3.052 -7.293 -6.159 1.00 98.81 83 ASN A O 1
ATOM 618 N N . LEU A 1 84 ? 0.868 -7.771 -6.411 1.00 98.81 84 LEU A N 1
ATOM 619 C CA . LEU A 1 84 ? 0.373 -6.942 -5.323 1.00 98.81 84 LEU A CA 1
ATOM 620 C C . LEU A 1 84 ? -0.085 -7.870 -4.202 1.00 98.81 84 LEU A C 1
ATOM 622 O O . LEU A 1 84 ? -1.056 -8.607 -4.347 1.00 98.81 84 LEU A O 1
ATOM 626 N N . VAL A 1 85 ? 0.638 -7.856 -3.085 1.00 98.62 85 VAL A N 1
ATOM 627 C CA . VAL A 1 85 ? 0.381 -8.748 -1.947 1.00 98.62 85 VAL A CA 1
ATOM 628 C C . VAL A 1 85 ? 0.078 -7.959 -0.683 1.00 98.62 85 VAL A C 1
ATOM 630 O O . VAL A 1 85 ? 0.520 -6.821 -0.518 1.00 98.62 85 VAL A O 1
ATOM 633 N N . ILE A 1 86 ? -0.666 -8.577 0.233 1.00 98.69 86 ILE A N 1
ATOM 634 C CA . ILE A 1 86 ? -0.977 -7.989 1.536 1.00 98.69 86 ILE A CA 1
ATOM 635 C C . ILE A 1 86 ? 0.088 -8.409 2.550 1.00 98.69 86 ILE A C 1
ATOM 637 O O . ILE A 1 86 ? 0.175 -9.578 2.921 1.00 98.69 86 ILE A O 1
ATOM 641 N N . ALA A 1 87 ? 0.884 -7.456 3.033 1.00 98.38 87 ALA A N 1
ATOM 642 C CA . ALA A 1 87 ? 1.942 -7.683 4.018 1.00 98.38 87 ALA A CA 1
ATOM 643 C C . ALA A 1 87 ? 1.388 -7.700 5.460 1.00 98.38 87 ALA A C 1
ATOM 645 O O . ALA A 1 87 ? 1.718 -6.849 6.292 1.00 98.38 87 ALA A O 1
ATOM 646 N N . SER A 1 88 ? 0.508 -8.664 5.756 1.00 98.12 88 SER A N 1
ATOM 647 C CA . SER A 1 88 ? -0.183 -8.782 7.051 1.00 98.12 88 SER A CA 1
ATOM 648 C C . SER A 1 88 ? 0.771 -8.899 8.241 1.00 98.12 88 SER A C 1
ATOM 650 O O . SER A 1 88 ? 0.530 -8.280 9.275 1.00 98.12 88 SER A O 1
ATOM 652 N N . ASP A 1 89 ? 1.871 -9.638 8.093 1.00 98.06 89 ASP A N 1
ATOM 653 C CA . ASP A 1 89 ? 2.840 -9.870 9.174 1.00 98.06 89 ASP A CA 1
ATOM 654 C C . ASP A 1 89 ? 3.626 -8.600 9.521 1.00 98.06 89 ASP A C 1
ATOM 656 O O . ASP A 1 89 ? 3.916 -8.326 10.693 1.00 98.06 89 ASP A O 1
ATOM 660 N N . THR A 1 90 ? 3.917 -7.777 8.509 1.00 97.50 90 THR A N 1
ATOM 661 C CA . THR A 1 90 ? 4.549 -6.468 8.695 1.00 97.50 90 THR A CA 1
ATOM 662 C C . THR A 1 90 ? 3.614 -5.529 9.452 1.00 97.50 90 THR A C 1
ATOM 664 O O . THR A 1 90 ? 4.040 -4.899 10.418 1.00 97.50 90 THR A O 1
ATOM 667 N N . LEU A 1 91 ? 2.323 -5.492 9.097 1.00 98.44 91 LEU A N 1
ATOM 668 C CA . LEU A 1 91 ? 1.329 -4.723 9.852 1.00 98.44 91 LEU A CA 1
ATOM 669 C C . LEU A 1 91 ? 1.174 -5.239 11.288 1.00 98.44 91 LEU A C 1
ATOM 671 O O . LEU A 1 91 ? 1.148 -4.444 12.222 1.00 98.44 91 LEU A O 1
ATOM 675 N N . ALA A 1 92 ? 1.101 -6.556 11.489 1.00 98.31 92 ALA A N 1
ATOM 676 C CA . ALA A 1 92 ? 0.990 -7.138 12.824 1.00 98.31 92 ALA A CA 1
ATOM 677 C C . ALA A 1 92 ? 2.185 -6.757 13.715 1.00 98.31 92 ALA A C 1
ATOM 679 O O . ALA A 1 92 ? 2.016 -6.496 14.905 1.00 98.31 92 ALA A O 1
ATOM 680 N N . SER A 1 93 ? 3.387 -6.686 13.139 1.00 97.88 93 SER A N 1
ATOM 681 C CA . SER A 1 93 ? 4.588 -6.218 13.837 1.00 97.88 93 SER A CA 1
ATOM 682 C C . SER A 1 93 ? 4.508 -4.725 14.174 1.00 97.88 93 SER A C 1
ATOM 684 O O . SER A 1 93 ? 4.784 -4.346 15.310 1.00 97.88 93 SER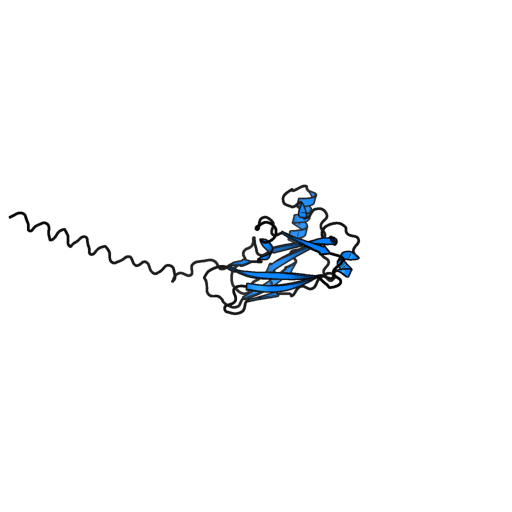 A O 1
ATOM 686 N N . ALA A 1 94 ? 4.054 -3.893 13.233 1.00 97.62 94 ALA A N 1
ATOM 687 C CA . ALA A 1 94 ? 3.857 -2.460 13.448 1.00 97.62 94 ALA A CA 1
ATOM 688 C C . ALA A 1 94 ? 2.831 -2.161 14.559 1.00 97.62 94 ALA A C 1
ATOM 690 O O . ALA A 1 94 ? 3.074 -1.305 15.407 1.00 97.62 94 ALA A O 1
ATOM 691 N N . ILE A 1 95 ? 1.720 -2.906 14.608 1.00 98.00 95 ILE A N 1
ATOM 692 C CA . ILE A 1 95 ? 0.711 -2.796 15.677 1.00 98.00 95 ILE A CA 1
ATOM 693 C C . ILE A 1 95 ? 1.325 -3.143 17.037 1.00 98.00 95 ILE A C 1
ATOM 695 O O . ILE A 1 95 ? 1.175 -2.379 17.985 1.00 98.00 95 ILE A O 1
ATOM 699 N N . LYS A 1 96 ? 2.083 -4.245 17.132 1.00 97.62 96 LYS A N 1
ATOM 700 C CA . LYS A 1 96 ? 2.757 -4.634 18.385 1.00 97.62 96 LYS A CA 1
ATOM 701 C C . LYS A 1 96 ? 3.707 -3.550 18.897 1.00 97.62 96 LYS A C 1
ATOM 703 O O . LYS A 1 96 ? 3.748 -3.308 20.099 1.00 97.62 96 LYS A O 1
ATOM 708 N N . LEU A 1 97 ? 4.461 -2.906 18.004 1.00 97.56 97 LEU A N 1
ATOM 709 C CA . LEU A 1 97 ? 5.351 -1.798 18.365 1.00 97.56 97 LEU A CA 1
ATOM 710 C C . LEU A 1 97 ? 4.558 -0.578 18.854 1.00 97.56 97 LEU A C 1
ATOM 712 O O . LEU A 1 97 ? 4.895 -0.001 19.886 1.00 97.56 97 LEU A O 1
ATOM 716 N N . ALA A 1 98 ? 3.464 -0.233 18.172 1.00 97.00 98 ALA A N 1
ATOM 717 C CA . ALA A 1 98 ? 2.580 0.856 18.584 1.00 97.00 98 ALA A CA 1
ATOM 718 C C . ALA A 1 98 ? 1.959 0.614 19.972 1.00 97.00 98 ALA A C 1
ATOM 720 O O . ALA A 1 98 ? 1.908 1.524 20.802 1.00 97.00 98 ALA A O 1
ATOM 721 N N . ASP A 1 99 ? 1.520 -0.616 20.242 1.00 94.50 99 ASP A N 1
ATOM 722 C CA . ASP A 1 99 ? 0.940 -1.019 21.526 1.00 94.50 99 ASP A CA 1
ATOM 723 C C . ASP A 1 99 ? 1.986 -1.040 22.651 1.00 94.50 99 ASP A C 1
ATOM 725 O O . ASP A 1 99 ? 1.665 -0.741 23.802 1.00 94.50 99 ASP A O 1
ATOM 729 N N . ALA A 1 100 ? 3.251 -1.315 22.315 1.00 95.88 100 ALA A N 1
ATOM 730 C CA . ALA A 1 100 ? 4.390 -1.193 23.223 1.00 95.88 100 ALA A CA 1
ATOM 731 C C . ALA A 1 100 ? 4.814 0.267 23.493 1.00 95.88 100 ALA A C 1
ATOM 733 O O . ALA A 1 100 ? 5.705 0.499 24.309 1.00 95.88 100 ALA A O 1
ATOM 734 N N . GLY A 1 101 ? 4.170 1.248 22.850 1.00 95.00 101 GLY A N 1
ATOM 735 C CA . GLY A 1 101 ? 4.424 2.673 23.059 1.00 95.00 101 GLY A CA 1
ATOM 736 C C . GLY A 1 101 ? 5.511 3.268 22.164 1.00 95.00 101 GLY A C 1
ATOM 737 O O . GLY A 1 101 ? 6.030 4.329 22.495 1.00 95.00 101 GLY A O 1
ATOM 738 N N . ASP A 1 102 ? 5.859 2.618 21.051 1.00 94.75 102 ASP A N 1
ATOM 739 C CA . ASP A 1 102 ? 6.807 3.183 20.093 1.00 94.75 102 ASP A CA 1
ATOM 740 C C . ASP A 1 102 ? 6.194 4.350 19.295 1.00 94.75 102 ASP A C 1
ATOM 742 O O . ASP A 1 102 ? 5.214 4.198 18.556 1.00 94.75 102 ASP A O 1
ATOM 746 N N . ASP A 1 103 ? 6.808 5.528 19.416 1.00 91.44 103 ASP A N 1
ATOM 747 C CA . ASP A 1 103 ? 6.312 6.763 18.803 1.00 91.44 103 ASP A CA 1
ATOM 748 C C . ASP A 1 103 ? 6.359 6.737 17.270 1.00 91.44 103 ASP A C 1
ATOM 750 O O . ASP A 1 103 ? 5.540 7.401 16.622 1.00 91.44 103 ASP A O 1
ATOM 754 N N . THR A 1 104 ? 7.275 5.963 16.676 1.00 90.94 104 THR A N 1
ATOM 755 C CA . THR A 1 104 ? 7.392 5.857 15.213 1.00 90.94 104 THR A CA 1
ATOM 756 C C . THR A 1 104 ? 6.234 5.059 14.604 1.00 90.94 104 THR A C 1
ATOM 758 O O . THR A 1 104 ? 5.817 5.339 13.480 1.00 90.94 104 THR A O 1
ATOM 761 N N . HIS A 1 105 ? 5.620 4.159 15.382 1.00 95.25 105 HIS A N 1
ATOM 762 C CA . HIS A 1 105 ? 4.486 3.328 14.969 1.00 95.25 105 HIS A CA 1
ATOM 763 C C . HIS A 1 105 ? 3.132 3.795 15.520 1.00 95.25 105 HIS A C 1
ATOM 765 O O . HIS A 1 105 ? 2.119 3.133 15.299 1.00 95.25 105 HIS A O 1
ATOM 771 N N . LYS A 1 106 ? 3.045 4.959 16.177 1.00 94.81 106 LYS A N 1
ATOM 772 C CA . LYS A 1 106 ? 1.802 5.446 16.814 1.00 94.81 106 LYS A CA 1
ATOM 773 C C . LYS A 1 106 ? 0.559 5.464 15.908 1.00 94.81 106 LYS A C 1
ATOM 775 O O . LYS A 1 106 ? -0.558 5.363 16.409 1.00 94.81 106 LYS A O 1
ATOM 780 N N . ALA A 1 107 ? 0.737 5.584 14.587 1.00 94.19 107 ALA A N 1
ATOM 781 C CA . ALA A 1 107 ? -0.349 5.542 13.603 1.00 94.19 107 ALA A CA 1
ATOM 782 C C . ALA A 1 107 ? -1.088 4.189 13.567 1.00 94.19 107 ALA A C 1
ATOM 784 O O . ALA A 1 107 ? -2.237 4.130 13.134 1.00 94.19 107 ALA A O 1
ATOM 785 N N . PHE A 1 108 ? -0.448 3.120 14.049 1.00 96.81 108 PHE A N 1
ATOM 786 C CA . PHE A 1 108 ? -0.994 1.765 14.099 1.00 96.81 108 PHE A CA 1
ATOM 787 C C . PHE A 1 108 ? -1.637 1.410 15.445 1.00 96.81 108 PHE A C 1
ATOM 789 O O . PHE A 1 108 ? -2.106 0.287 15.624 1.00 96.81 108 PHE A O 1
ATOM 796 N N . LYS A 1 109 ? -1.684 2.344 16.403 1.00 95.31 109 LYS A N 1
ATOM 797 C CA . LYS A 1 109 ? -2.304 2.100 17.708 1.00 95.31 109 LYS A CA 1
ATOM 798 C C . LYS A 1 109 ? -3.788 1.778 17.539 1.00 95.31 109 LYS A C 1
ATOM 800 O O . LYS A 1 109 ? -4.524 2.553 16.927 1.00 95.31 109 LYS A O 1
ATOM 805 N N . ASN A 1 110 ? -4.227 0.655 18.109 1.00 94.12 110 ASN A N 1
ATOM 806 C CA . ASN A 1 110 ? -5.575 0.105 17.917 1.00 94.12 110 ASN A CA 1
ATOM 807 C C . ASN A 1 110 ? -5.957 -0.118 16.441 1.00 94.12 110 ASN A C 1
ATOM 809 O O . ASN A 1 110 ? -7.147 -0.142 16.131 1.00 94.12 110 ASN A O 1
ATOM 813 N N . ALA A 1 111 ? -4.995 -0.232 15.523 1.00 96.94 111 ALA A N 1
ATOM 814 C CA . ALA A 1 111 ? -5.299 -0.476 14.123 1.00 96.94 111 ALA A CA 1
ATOM 815 C C . ALA A 1 111 ? -5.798 -1.905 13.897 1.00 96.94 111 ALA A C 1
ATOM 817 O O . ALA A 1 111 ? -5.449 -2.839 14.622 1.00 96.94 111 ALA A O 1
ATOM 818 N N . LYS A 1 112 ? -6.578 -2.084 12.834 1.00 97.19 112 LYS A N 1
ATOM 819 C CA . LYS A 1 112 ? -7.057 -3.389 12.372 1.00 97.19 112 LYS A CA 1
ATOM 820 C C . LYS A 1 112 ? -6.702 -3.570 10.901 1.00 97.19 112 LYS A C 1
ATOM 822 O O . LYS A 1 112 ? -6.870 -2.648 10.105 1.00 97.19 112 LYS A O 1
ATOM 827 N N . LEU A 1 113 ? -6.245 -4.765 10.522 1.00 98.50 113 LEU A N 1
ATOM 828 C CA . LEU A 1 113 ? -6.114 -5.127 9.108 1.00 98.50 113 LEU A CA 1
ATOM 829 C C . LEU A 1 113 ? -7.479 -4.965 8.422 1.00 98.50 113 LEU A C 1
ATOM 831 O O . LEU A 1 113 ? -8.487 -5.464 8.927 1.00 98.50 113 LEU A O 1
ATOM 835 N N . LEU A 1 114 ? -7.514 -4.267 7.287 1.00 98.44 114 LEU A N 1
ATOM 836 C CA . LEU A 1 114 ? -8.731 -4.101 6.502 1.00 98.44 114 LEU A CA 1
ATOM 837 C C . LEU A 1 114 ? -9.227 -5.486 6.035 1.00 98.44 114 LEU A C 1
ATOM 839 O O . LEU A 1 114 ? -8.471 -6.187 5.356 1.00 98.44 114 LEU A O 1
ATOM 843 N N . PRO A 1 115 ? -10.459 -5.903 6.393 1.00 98.19 115 PRO A N 1
ATOM 844 C CA . PRO A 1 115 ? -10.995 -7.198 5.982 1.00 98.19 115 PRO A CA 1
ATOM 845 C C . PRO A 1 115 ? -11.014 -7.358 4.459 1.00 98.19 115 PRO A C 1
ATOM 847 O O . PRO A 1 115 ? -11.294 -6.403 3.736 1.00 98.19 115 PRO A O 1
ATOM 850 N N . SER A 1 116 ? -10.727 -8.565 3.968 1.00 97.50 116 SER A N 1
ATOM 851 C CA . SER A 1 116 ? -10.614 -8.848 2.529 1.00 97.50 116 SER A CA 1
ATOM 852 C C . SER A 1 116 ? -11.898 -8.586 1.753 1.00 97.50 116 SER A C 1
ATOM 854 O O . SER A 1 116 ? -11.851 -8.260 0.577 1.00 97.50 116 SER A O 1
ATOM 856 N N . ASP A 1 117 ? -13.054 -8.686 2.401 1.00 97.31 117 ASP A N 1
ATOM 857 C CA . ASP A 1 117 ? -14.336 -8.430 1.768 1.00 97.31 117 ASP A CA 1
ATOM 858 C C . ASP A 1 117 ? -14.683 -6.929 1.713 1.00 97.31 117 ASP A C 1
ATOM 860 O O . ASP A 1 117 ? -15.706 -6.572 1.126 1.00 97.31 117 ASP A O 1
ATOM 864 N N . TYR A 1 118 ? -13.862 -6.050 2.307 1.00 97.56 118 TYR A N 1
ATOM 865 C CA . TYR A 1 118 ? -14.058 -4.593 2.299 1.00 97.56 118 TYR A CA 1
ATOM 866 C C . TYR A 1 118 ? -13.374 -3.936 1.101 1.00 97.56 118 TYR A C 1
ATOM 868 O O . TYR A 1 118 ? -13.554 -2.735 0.899 1.00 97.56 118 TYR A O 1
ATOM 876 N N . TYR A 1 119 ? -12.593 -4.676 0.312 1.00 98.06 119 TYR A N 1
ATOM 877 C CA . TYR A 1 119 ? -11.908 -4.114 -0.840 1.00 98.06 119 TYR A CA 1
ATOM 878 C C . TYR A 1 119 ? -11.760 -5.093 -2.002 1.00 98.06 119 TYR A C 1
ATOM 880 O O . TYR A 1 119 ? -11.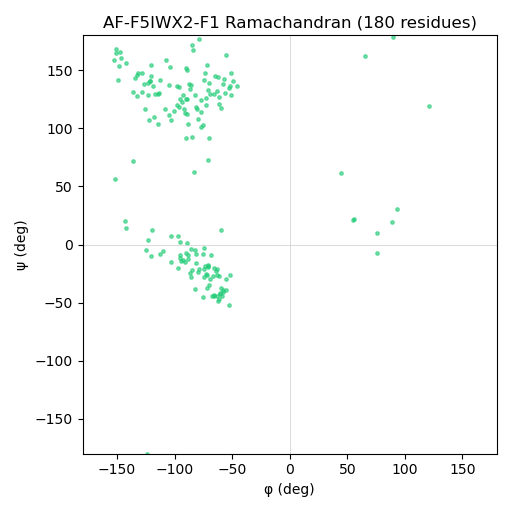802 -6.307 -1.837 1.00 98.06 119 TYR A O 1
ATOM 888 N N . GLU A 1 120 ? -11.530 -4.533 -3.184 1.00 98.31 120 GLU A N 1
ATOM 889 C CA . GLU A 1 120 ? -11.008 -5.243 -4.348 1.00 98.31 120 GLU A CA 1
ATOM 890 C C . GLU A 1 120 ? -9.617 -4.688 -4.664 1.00 98.31 120 GLU A C 1
ATOM 892 O O . GLU A 1 120 ? -9.444 -3.469 -4.748 1.00 98.31 120 GLU A O 1
ATOM 897 N N . LEU A 1 121 ? -8.637 -5.573 -4.844 1.00 98.38 121 LEU A N 1
ATOM 898 C CA . LEU A 1 121 ? -7.275 -5.252 -5.270 1.00 98.38 121 LEU A CA 1
ATOM 899 C C . LEU A 1 121 ? -6.890 -6.229 -6.390 1.00 98.38 121 LEU A C 1
ATOM 901 O O . LEU A 1 121 ? -7.037 -7.433 -6.189 1.00 98.38 121 LEU A O 1
ATOM 905 N N . PRO A 1 122 ? -6.414 -5.757 -7.555 1.00 98.44 122 PRO A N 1
ATOM 906 C CA . PRO A 1 122 ? -5.859 -6.648 -8.569 1.00 98.44 122 PRO A CA 1
ATOM 907 C C . PRO A 1 122 ? -4.624 -7.395 -8.055 1.00 98.44 122 PRO A C 1
ATOM 909 O O . PRO A 1 122 ? -3.803 -6.808 -7.358 1.00 98.44 122 PRO A O 1
ATOM 912 N N . ASP A 1 123 ? -4.447 -8.651 -8.464 1.00 98.25 123 ASP A N 1
ATOM 913 C CA . ASP A 1 123 ? -3.332 -9.498 -8.002 1.00 98.25 123 ASP A CA 1
ATOM 914 C C . ASP A 1 123 ? -1.951 -9.003 -8.455 1.00 98.25 123 ASP A C 1
ATOM 916 O O . ASP A 1 123 ? -0.920 -9.395 -7.907 1.00 98.25 123 ASP A O 1
ATOM 920 N N . ASN A 1 124 ? -1.905 -8.177 -9.501 1.00 98.50 124 ASN A N 1
ATOM 921 C CA . ASN A 1 124 ? -0.670 -7.694 -10.098 1.00 98.50 124 ASN A CA 1
ATOM 922 C C . ASN A 1 124 ? -0.835 -6.312 -10.736 1.00 98.50 124 ASN A C 1
ATOM 924 O O . ASN A 1 124 ? -1.939 -5.825 -10.988 1.00 98.50 124 ASN A O 1
ATOM 928 N N . ILE A 1 125 ? 0.310 -5.699 -11.009 1.00 98.69 125 ILE A N 1
ATOM 929 C CA . ILE A 1 125 ? 0.460 -4.455 -11.754 1.00 98.69 125 ILE A CA 1
ATOM 930 C C . ILE A 1 125 ? 1.586 -4.630 -12.770 1.00 98.69 125 ILE A C 1
ATOM 932 O O . ILE A 1 125 ? 2.576 -5.309 -12.494 1.00 98.69 125 ILE A O 1
ATOM 936 N N . SER A 1 126 ? 1.435 -4.031 -13.953 1.00 98.31 126 SER A N 1
ATOM 937 C CA . SER A 1 126 ? 2.402 -4.167 -15.047 1.00 98.31 126 SER A CA 1
ATOM 938 C C . SER A 1 126 ? 2.759 -2.822 -15.674 1.00 98.31 126 SER A C 1
ATOM 940 O O . SER A 1 126 ? 1.901 -1.946 -15.784 1.00 98.31 126 SER A O 1
ATOM 942 N N . LEU A 1 127 ? 4.008 -2.681 -16.114 1.00 98.19 127 LEU A N 1
ATOM 943 C CA . LEU A 1 127 ? 4.471 -1.647 -17.039 1.00 98.19 127 LEU A CA 1
ATOM 944 C C . LEU A 1 127 ? 4.675 -2.296 -18.408 1.00 98.19 127 LEU A C 1
ATOM 946 O O . LEU A 1 127 ? 5.230 -3.391 -18.487 1.00 98.19 127 LEU A O 1
ATOM 950 N N . SER A 1 128 ? 4.242 -1.626 -19.471 1.00 97.62 128 SER A N 1
ATOM 951 C CA . SER A 1 128 ? 4.586 -2.001 -20.850 1.00 97.62 128 SER A CA 1
ATOM 952 C C . SER A 1 128 ? 5.949 -1.422 -21.240 1.00 97.62 128 SER A C 1
ATOM 954 O O . SER A 1 128 ? 6.459 -0.524 -20.566 1.00 97.62 128 SER A O 1
ATOM 956 N N . ASP A 1 129 ? 6.519 -1.873 -22.360 1.00 95.94 129 ASP A N 1
ATOM 957 C CA . ASP A 1 129 ? 7.737 -1.270 -22.916 1.00 95.94 129 ASP A CA 1
ATOM 958 C C . ASP A 1 129 ? 7.583 0.252 -23.075 1.00 95.94 129 ASP A C 1
ATOM 960 O O . ASP A 1 129 ? 6.543 0.760 -23.504 1.00 95.94 129 ASP A O 1
ATOM 964 N N . GLY A 1 130 ? 8.617 0.999 -22.688 1.00 94.75 130 GLY A N 1
ATOM 965 C CA . GLY A 1 130 ? 8.603 2.463 -22.697 1.00 94.75 130 GLY A CA 1
ATOM 966 C C . GLY A 1 130 ? 7.802 3.131 -21.567 1.00 94.75 130 GLY A C 1
ATOM 967 O O . GLY A 1 130 ? 7.913 4.349 -21.408 1.00 94.75 130 GLY A O 1
ATOM 968 N N . GLN A 1 131 ? 7.055 2.391 -20.735 1.00 95.88 131 GLN A N 1
ATOM 969 C CA . GLN A 1 131 ? 6.331 2.956 -19.589 1.00 95.88 131 GLN A CA 1
ATOM 970 C C . GLN A 1 131 ? 7.191 2.983 -18.322 1.00 95.88 131 GLN A C 1
ATOM 972 O O . GLN A 1 131 ? 7.697 1.963 -17.864 1.00 95.88 131 GLN A O 1
ATOM 977 N N . ARG A 1 132 ? 7.325 4.167 -17.712 1.00 95.00 132 ARG A N 1
ATOM 978 C CA . ARG A 1 132 ? 8.023 4.329 -16.422 1.00 95.00 132 ARG A CA 1
ATOM 979 C C . ARG A 1 132 ? 7.128 4.100 -15.215 1.00 95.00 132 ARG A C 1
ATOM 981 O O . ARG A 1 132 ? 7.629 3.784 -14.142 1.00 95.00 132 ARG A O 1
ATOM 988 N N . GLU A 1 133 ? 5.828 4.278 -15.388 1.00 97.25 133 GLU A N 1
ATOM 989 C CA . GLU A 1 133 ? 4.852 4.145 -14.322 1.00 97.25 133 GLU A CA 1
ATOM 990 C C . GLU A 1 133 ? 3.522 3.637 -14.860 1.00 97.25 133 GLU A C 1
ATOM 992 O O . GLU A 1 133 ? 3.183 3.836 -16.028 1.00 97.25 133 GLU A O 1
ATOM 997 N N . ASN A 1 134 ? 2.777 2.980 -13.983 1.00 98.31 134 ASN A N 1
ATOM 998 C CA . ASN A 1 134 ? 1.387 2.618 -14.196 1.00 98.31 134 ASN A CA 1
ATOM 999 C C . ASN A 1 134 ? 0.681 2.563 -12.838 1.00 98.31 134 ASN A C 1
ATOM 1001 O O . ASN A 1 134 ? 1.326 2.583 -11.783 1.00 98.31 134 ASN A O 1
ATOM 1005 N N . HIS A 1 135 ? -0.645 2.478 -12.856 1.00 98.50 135 HIS A N 1
ATOM 1006 C CA . HIS A 1 135 ? -1.439 2.308 -11.655 1.00 98.50 135 HIS A CA 1
ATOM 1007 C C . HIS A 1 135 ? -2.630 1.377 -11.857 1.00 98.50 135 HIS A C 1
ATOM 1009 O O . HIS A 1 135 ? -3.163 1.216 -12.952 1.00 98.50 135 HIS A O 1
ATOM 1015 N N . VAL A 1 136 ? -3.063 0.805 -10.742 1.00 98.62 136 VAL A N 1
ATOM 1016 C CA . VAL A 1 136 ? -4.353 0.141 -10.578 1.00 98.62 136 VAL A CA 1
ATOM 1017 C C . VAL A 1 136 ? -5.101 0.790 -9.415 1.00 98.62 136 VAL A C 1
ATOM 1019 O O . VAL A 1 136 ? -4.600 1.727 -8.787 1.00 98.62 136 VAL A O 1
ATOM 1022 N N . PHE A 1 137 ? -6.304 0.306 -9.118 1.00 98.31 137 PHE A N 1
ATOM 1023 C CA . PHE A 1 137 ? -7.121 0.839 -8.035 1.00 98.31 137 PHE A CA 1
ATOM 1024 C C . PHE A 1 137 ? -7.400 -0.217 -6.971 1.00 98.31 137 PHE A C 1
ATOM 1026 O O . PHE A 1 137 ? -7.797 -1.333 -7.300 1.00 98.31 137 PHE A O 1
ATOM 1033 N N . ILE A 1 138 ? -7.278 0.176 -5.703 1.00 98.12 138 ILE A N 1
ATOM 1034 C CA . ILE A 1 138 ? -8.053 -0.439 -4.625 1.00 98.12 138 ILE A CA 1
ATOM 1035 C C . ILE A 1 138 ? -9.460 0.138 -4.728 1.00 98.12 138 ILE A C 1
ATOM 1037 O O . ILE A 1 138 ? -9.622 1.360 -4.670 1.00 98.12 138 ILE A O 1
ATOM 1041 N N . LYS A 1 139 ? -10.478 -0.711 -4.840 1.00 97.00 139 LYS A N 1
ATOM 1042 C CA . LYS A 1 139 ? -11.864 -0.279 -4.629 1.00 97.00 139 LYS A CA 1
ATOM 1043 C C . LYS A 1 139 ? -12.251 -0.590 -3.198 1.00 97.00 139 LYS A C 1
ATOM 1045 O O . LYS A 1 139 ? -12.234 -1.749 -2.810 1.00 97.00 139 LYS A O 1
ATOM 1050 N N . LEU A 1 140 ? -12.585 0.428 -2.419 1.00 96.75 140 LEU A N 1
ATOM 1051 C CA . LEU A 1 140 ? -12.986 0.297 -1.024 1.00 96.75 140 LEU A CA 1
ATOM 1052 C C . LEU A 1 140 ? -14.511 0.308 -0.911 1.00 96.75 140 LEU A C 1
ATOM 1054 O O . LEU A 1 140 ? -15.145 1.317 -1.230 1.00 96.75 140 LEU A O 1
ATOM 1058 N N . ASN A 1 141 ? -15.074 -0.776 -0.376 1.00 94.81 141 ASN A N 1
ATOM 1059 C CA . ASN A 1 141 ? -16.487 -0.878 -0.043 1.00 94.81 141 ASN A CA 1
ATOM 1060 C C . ASN A 1 141 ? -16.779 -0.087 1.233 1.00 94.81 141 ASN A C 1
ATOM 1062 O O . ASN A 1 141 ? -16.501 -0.516 2.360 1.00 94.81 141 ASN A O 1
ATOM 1066 N N . LYS A 1 142 ? -17.364 1.093 1.058 1.00 92.44 142 LYS A N 1
ATOM 1067 C CA . LYS A 1 142 ? -17.581 2.015 2.176 1.00 92.44 142 LYS A CA 1
ATOM 1068 C C . LYS A 1 142 ? -18.663 1.537 3.123 1.00 92.44 142 LYS A C 1
ATOM 1070 O O . LYS A 1 142 ? -18.523 1.711 4.331 1.00 92.44 142 LYS A O 1
ATOM 1075 N N . ASN A 1 143 ? -19.722 0.932 2.594 1.00 91.94 143 ASN A N 1
ATOM 1076 C CA . ASN A 1 143 ? -20.836 0.454 3.410 1.00 91.94 143 ASN A CA 1
ATOM 1077 C C . ASN A 1 143 ? -20.346 -0.558 4.444 1.00 91.94 143 ASN A C 1
ATOM 1079 O O . ASN A 1 143 ? -20.665 -0.433 5.624 1.00 91.94 143 ASN A O 1
ATOM 1083 N N . LYS A 1 144 ? -19.489 -1.490 4.022 1.00 94.19 144 LYS A N 1
ATOM 1084 C CA . LYS A 1 144 ? -18.856 -2.449 4.926 1.00 94.19 144 LYS A CA 1
ATOM 1085 C C . LYS A 1 144 ? -17.971 -1.767 5.962 1.00 94.19 144 LYS A C 1
ATOM 1087 O O . LYS A 1 144 ? -18.166 -1.993 7.156 1.00 94.19 144 LYS A O 1
ATOM 1092 N N . LEU A 1 145 ? -17.092 -0.857 5.526 1.00 94.25 145 LEU A N 1
ATOM 1093 C CA . LEU A 1 145 ? -16.236 -0.081 6.426 1.00 94.25 145 LEU A CA 1
ATOM 1094 C C . LEU A 1 145 ? -17.056 0.615 7.525 1.00 94.25 145 LEU A C 1
ATOM 1096 O O . LEU A 1 145 ? -16.751 0.454 8.705 1.00 94.25 145 LEU A O 1
ATOM 1100 N N . PHE A 1 146 ? -18.097 1.369 7.158 1.00 92.69 146 PHE A N 1
ATOM 1101 C CA . PHE A 1 146 ? -18.921 2.135 8.100 1.00 92.69 146 PHE A CA 1
ATOM 1102 C C . PHE A 1 146 ? -19.855 1.275 8.956 1.00 92.69 146 PHE A C 1
ATOM 1104 O O . PHE A 1 146 ? -20.177 1.689 10.066 1.00 92.69 146 PHE A O 1
ATOM 1111 N N . SER A 1 147 ? -20.250 0.090 8.484 1.00 93.38 147 SER A N 1
ATOM 1112 C CA . SER A 1 147 ? -21.045 -0.860 9.273 1.00 93.38 147 SER A CA 1
ATOM 1113 C C . SER A 1 147 ? -20.242 -1.582 10.364 1.00 93.38 147 SER A C 1
ATOM 1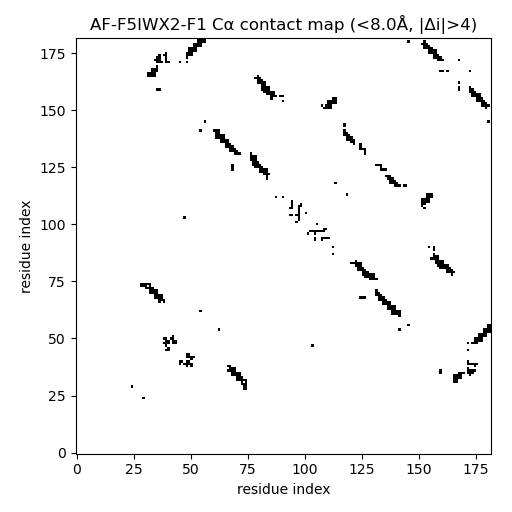115 O O . SER A 1 147 ? -20.82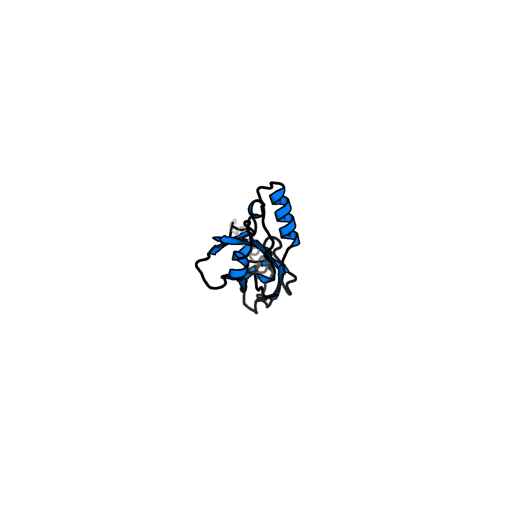4 -2.074 11.328 1.00 93.38 147 SER A O 1
ATOM 1117 N N . ASP A 1 148 ? -18.910 -1.631 10.243 1.00 95.06 148 ASP A N 1
ATOM 1118 C CA . ASP A 1 148 ? -18.030 -2.230 11.249 1.00 95.06 148 ASP A CA 1
ATOM 1119 C C . ASP A 1 148 ? -17.970 -1.352 12.511 1.00 95.06 148 ASP A C 1
ATOM 1121 O O . ASP A 1 148 ? -17.746 -0.142 12.428 1.00 95.06 148 ASP A O 1
ATOM 1125 N N . SER A 1 149 ? -18.118 -1.951 13.692 1.00 95.06 149 SER A N 1
ATOM 1126 C CA . SER A 1 149 ? -18.092 -1.239 14.975 1.00 95.06 149 SER A CA 1
ATOM 1127 C C . SER A 1 149 ? -16.691 -0.812 15.426 1.00 95.06 149 SER A C 1
ATOM 1129 O O . SER A 1 149 ? -16.562 -0.108 16.426 1.00 95.06 149 SER A O 1
ATOM 1131 N N . HIS A 1 150 ? -15.628 -1.241 14.738 1.00 95.25 150 HIS A N 1
ATOM 1132 C CA . HIS A 1 150 ? -14.263 -0.839 15.057 1.00 95.25 150 HIS A CA 1
ATOM 1133 C C . HIS A 1 150 ? -14.072 0.678 14.884 1.00 95.25 150 HIS A C 1
ATOM 1135 O O . HIS A 1 150 ? -14.457 1.266 13.864 1.00 95.25 150 HIS A O 1
ATOM 1141 N N . THR A 1 151 ? -13.467 1.295 15.902 1.00 90.62 151 THR A N 1
ATOM 1142 C CA . THR A 1 151 ? -13.265 2.747 16.034 1.00 90.62 151 THR A CA 1
ATOM 1143 C C . THR A 1 151 ? -11.835 3.198 15.731 1.00 90.62 151 THR A C 1
ATOM 1145 O O . THR A 1 151 ? -11.609 4.391 15.536 1.00 90.62 151 THR A O 1
ATOM 1148 N N . GLY A 1 152 ? -10.878 2.265 15.691 1.00 92.69 152 GLY A N 1
ATOM 1149 C CA . GLY A 1 152 ? -9.502 2.517 15.271 1.00 92.69 152 GLY A CA 1
ATOM 1150 C C . GLY A 1 152 ? -9.351 2.584 13.745 1.00 92.69 152 GLY A C 1
ATOM 1151 O O . GLY A 1 152 ? -10.325 2.401 13.003 1.00 92.69 152 GLY A O 1
ATOM 1152 N N . PRO A 1 153 ? -8.136 2.879 13.255 1.00 95.25 153 PRO A N 1
ATOM 1153 C CA . PRO A 1 153 ? -7.872 2.916 11.826 1.00 95.25 153 PRO A CA 1
ATOM 1154 C C . PRO A 1 153 ? -7.900 1.509 11.222 1.00 95.25 153 PRO A C 1
ATOM 1156 O O . PRO A 1 153 ? -7.341 0.557 11.771 1.00 95.25 153 PRO A O 1
ATOM 1159 N N . PHE A 1 154 ? -8.492 1.393 10.036 1.00 98.06 154 PHE A N 1
ATOM 1160 C CA . PHE A 1 154 ? -8.322 0.205 9.204 1.00 98.06 154 PHE A CA 1
ATOM 1161 C C . PHE A 1 154 ? -7.090 0.379 8.329 1.00 98.06 154 PHE A C 1
ATOM 1163 O O . PHE A 1 154 ? -6.889 1.451 7.766 1.00 98.06 154 PHE A O 1
ATOM 1170 N N . VAL A 1 155 ? -6.274 -0.659 8.177 1.00 98.62 155 VAL A N 1
ATOM 1171 C CA . VAL A 1 155 ? -5.015 -0.570 7.431 1.00 98.62 155 VAL A CA 1
ATOM 1172 C C . VAL A 1 155 ? -4.931 -1.667 6.385 1.00 98.62 155 VAL A C 1
ATOM 1174 O O . VAL A 1 155 ? -5.141 -2.835 6.700 1.00 98.62 155 VAL A O 1
ATOM 1177 N N . LEU A 1 156 ? -4.583 -1.301 5.152 1.00 98.81 156 LEU A N 1
ATOM 1178 C CA . LEU A 1 156 ? -4.256 -2.240 4.082 1.00 98.81 156 LEU A CA 1
ATOM 1179 C C . LEU A 1 156 ? -2.768 -2.094 3.702 1.00 98.81 156 LEU A C 1
ATOM 1181 O O . LEU A 1 156 ? -2.407 -1.108 3.059 1.00 98.81 156 LEU A O 1
ATOM 1185 N N . PRO A 1 157 ? -1.888 -3.024 4.118 1.00 98.56 157 PRO A N 1
ATOM 1186 C CA . PRO A 1 157 ? -0.460 -2.989 3.804 1.00 98.56 157 PRO A CA 1
ATOM 1187 C C . PRO A 1 157 ? -0.197 -3.638 2.437 1.00 98.56 157 PRO A C 1
ATOM 1189 O O . PRO A 1 157 ? -0.037 -4.853 2.354 1.00 98.56 157 PRO A O 1
ATOM 1192 N N . VAL A 1 158 ? -0.171 -2.857 1.358 1.00 98.81 158 VAL A N 1
ATOM 1193 C CA . VAL A 1 158 ? 0.058 -3.395 0.003 1.00 98.81 158 VAL A CA 1
ATOM 1194 C C . VAL A 1 158 ? 1.543 -3.342 -0.332 1.00 98.81 158 VAL A C 1
ATOM 1196 O O . VAL A 1 158 ? 2.155 -2.281 -0.208 1.00 98.81 158 VAL A O 1
ATOM 1199 N N . LYS A 1 159 ? 2.108 -4.469 -0.772 1.00 98.69 159 LYS A N 1
ATOM 1200 C CA . LYS A 1 159 ? 3.511 -4.616 -1.176 1.00 98.69 159 LYS A CA 1
ATOM 1201 C C . LYS A 1 159 ? 3.625 -5.097 -2.627 1.00 98.69 159 LYS A C 1
ATOM 1203 O O . LYS A 1 159 ? 2.871 -5.973 -3.046 1.00 98.69 159 LYS A O 1
ATOM 1208 N N . LEU A 1 160 ? 4.594 -4.555 -3.365 1.00 98.75 160 LEU A N 1
ATOM 1209 C CA . LEU A 1 160 ? 5.102 -5.143 -4.606 1.00 98.75 160 LEU A CA 1
ATOM 1210 C C . LEU A 1 160 ? 5.941 -6.381 -4.265 1.00 98.75 160 LEU A C 1
ATOM 1212 O O . LEU A 1 160 ? 6.878 -6.285 -3.475 1.00 98.75 160 LEU A O 1
ATOM 1216 N N . ASP A 1 161 ? 5.632 -7.528 -4.863 1.00 98.38 161 ASP A N 1
ATOM 1217 C CA . ASP A 1 161 ? 6.354 -8.786 -4.641 1.00 98.38 161 ASP A CA 1
ATOM 1218 C C . ASP A 1 161 ? 6.705 -9.479 -5.962 1.00 98.38 161 ASP A C 1
ATOM 1220 O O . ASP A 1 161 ? 5.956 -9.399 -6.936 1.00 98.38 161 ASP A O 1
ATOM 1224 N N . LYS A 1 162 ? 7.844 -10.185 -5.976 1.00 97.94 162 LYS A N 1
ATOM 1225 C CA . LYS A 1 162 ? 8.322 -11.024 -7.095 1.00 97.94 162 LYS A CA 1
ATOM 1226 C C . LYS A 1 162 ? 8.176 -10.361 -8.478 1.00 97.94 162 LYS A C 1
ATOM 1228 O O . LYS A 1 162 ? 7.449 -10.885 -9.326 1.00 97.94 162 LYS A O 1
ATOM 1233 N N . PRO A 1 163 ? 8.841 -9.220 -8.733 1.00 97.50 163 PRO A N 1
ATOM 1234 C CA . PRO A 1 163 ? 8.803 -8.626 -10.056 1.00 97.50 163 PRO A CA 1
ATOM 1235 C C . PRO A 1 163 ? 9.490 -9.539 -11.079 1.00 97.50 163 PRO A C 1
ATOM 1237 O O . PRO A 1 163 ? 10.483 -10.200 -10.778 1.00 97.50 163 PRO A O 1
ATOM 1240 N N . THR A 1 164 ? 8.984 -9.561 -12.310 1.00 97.62 164 THR A N 1
ATOM 1241 C CA . THR A 1 164 ? 9.580 -10.344 -13.407 1.00 97.62 164 THR A CA 1
ATOM 1242 C C . THR A 1 164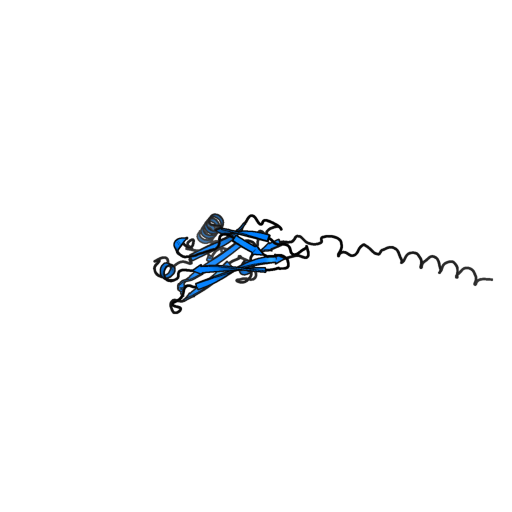 ? 10.913 -9.771 -13.892 1.00 97.62 164 THR A C 1
ATOM 1244 O O . THR A 1 164 ? 11.692 -10.478 -14.529 1.00 97.62 164 THR A O 1
ATOM 1247 N N . ARG A 1 165 ? 11.176 -8.492 -13.596 1.00 94.50 165 ARG A N 1
ATOM 1248 C CA . ARG A 1 165 ? 12.381 -7.743 -13.965 1.00 94.50 165 ARG A CA 1
ATOM 1249 C C . ARG A 1 165 ? 12.644 -6.639 -12.943 1.00 94.50 165 ARG A C 1
ATOM 1251 O O . ARG A 1 165 ? 11.714 -6.167 -12.298 1.00 94.50 165 ARG A O 1
ATOM 1258 N N . TYR A 1 166 ? 13.894 -6.179 -12.881 1.00 92.81 166 TYR A N 1
ATOM 1259 C CA . TYR A 1 166 ? 14.366 -5.124 -11.981 1.00 92.81 166 TYR A CA 1
ATOM 1260 C C . TYR A 1 166 ? 14.292 -5.526 -10.505 1.00 92.81 166 TYR A C 1
ATOM 1262 O O . TYR A 1 166 ? 13.634 -6.490 -10.121 1.00 92.81 166 TYR A O 1
ATOM 1270 N N . GLN A 1 167 ? 15.022 -4.802 -9.665 1.00 93.88 167 GLN A N 1
ATOM 1271 C CA . GLN A 1 167 ? 14.995 -5.045 -8.227 1.00 93.88 167 GLN A CA 1
ATOM 1272 C C . GLN A 1 167 ? 13.888 -4.211 -7.584 1.00 93.88 167 GLN A C 1
ATOM 1274 O O . GLN A 1 167 ? 13.551 -3.127 -8.062 1.00 93.88 167 GLN A O 1
ATOM 1279 N N . LEU A 1 168 ? 13.315 -4.699 -6.488 1.00 96.62 168 LEU A N 1
ATOM 1280 C CA . LEU A 1 168 ? 12.456 -3.870 -5.651 1.00 96.62 168 LEU A CA 1
ATOM 1281 C C . LEU A 1 168 ? 13.325 -2.902 -4.846 1.00 96.62 168 LEU A C 1
ATOM 1283 O O . LEU A 1 168 ? 14.385 -3.270 -4.344 1.00 96.62 168 LEU A O 1
ATOM 1287 N N . ASN A 1 169 ? 12.858 -1.671 -4.669 1.00 95.94 169 ASN A N 1
ATOM 1288 C CA . ASN A 1 169 ? 13.335 -0.851 -3.566 1.00 95.94 169 ASN A CA 1
ATOM 1289 C C . ASN A 1 169 ? 12.639 -1.341 -2.289 1.00 95.94 169 ASN A C 1
ATOM 1291 O O . ASN A 1 169 ? 11.474 -1.014 -2.078 1.00 95.94 169 ASN A O 1
ATOM 1295 N N . GLU A 1 170 ? 13.316 -2.126 -1.450 1.00 93.19 170 GLU A N 1
ATOM 1296 C CA . GLU A 1 170 ? 12.681 -2.744 -0.274 1.00 93.19 170 GLU A CA 1
ATOM 1297 C C . GLU A 1 170 ? 12.011 -1.717 0.654 1.00 93.19 170 GLU A C 1
ATOM 1299 O O . GLU A 1 170 ? 10.881 -1.941 1.084 1.00 93.19 170 GLU A O 1
ATOM 1304 N N . GLU A 1 171 ? 12.617 -0.544 0.862 1.00 91.69 171 GLU A N 1
ATOM 1305 C CA . GLU A 1 171 ? 12.060 0.529 1.704 1.00 91.69 171 GLU A CA 1
ATOM 1306 C C . GLU A 1 171 ? 10.834 1.227 1.092 1.00 91.69 171 GLU A C 1
ATOM 1308 O O . GLU A 1 171 ? 10.088 1.922 1.784 1.00 91.69 171 GLU A O 1
ATOM 1313 N N . ARG A 1 172 ? 10.640 1.093 -0.225 1.00 96.06 172 ARG A N 1
ATOM 1314 C CA . ARG A 1 172 ? 9.615 1.815 -1.003 1.00 96.06 172 ARG A CA 1
ATOM 1315 C C . ARG A 1 172 ? 8.659 0.892 -1.752 1.00 96.06 172 ARG A C 1
ATOM 1317 O O . ARG A 1 172 ? 7.797 1.353 -2.494 1.00 96.06 172 ARG A O 1
ATOM 1324 N N . SER A 1 173 ? 8.800 -0.414 -1.572 1.00 97.62 173 SER A N 1
ATOM 1325 C CA . SER A 1 173 ? 7.965 -1.437 -2.207 1.00 97.62 173 SER A CA 1
ATOM 1326 C C . SER A 1 173 ? 6.680 -1.727 -1.432 1.00 97.62 173 SER A C 1
ATOM 1328 O O . SER A 1 173 ? 5.863 -2.503 -1.909 1.00 97.62 173 SER A O 1
ATOM 1330 N N . LEU A 1 174 ? 6.495 -1.114 -0.260 1.00 98.25 174 LEU A N 1
ATOM 1331 C CA . LEU A 1 174 ? 5.343 -1.264 0.627 1.00 98.25 174 LEU A CA 1
ATOM 1332 C C . LEU A 1 174 ? 4.670 0.096 0.835 1.00 98.25 174 LEU A C 1
ATOM 1334 O O . LEU A 1 174 ? 5.333 1.128 0.916 1.00 98.25 174 LEU A O 1
ATOM 1338 N N . THR A 1 175 ? 3.347 0.108 0.954 1.00 98.62 175 THR A N 1
ATOM 1339 C CA . THR A 1 175 ? 2.587 1.253 1.464 1.00 98.62 175 THR A CA 1
ATOM 1340 C C . THR A 1 175 ? 1.515 0.767 2.430 1.00 98.62 175 THR A C 1
ATOM 1342 O O . THR A 1 175 ? 0.742 -0.139 2.113 1.00 98.62 175 THR A O 1
ATOM 1345 N N . PHE A 1 176 ? 1.433 1.402 3.597 1.00 98.50 176 PHE A N 1
ATOM 1346 C CA . PHE A 1 176 ? 0.314 1.236 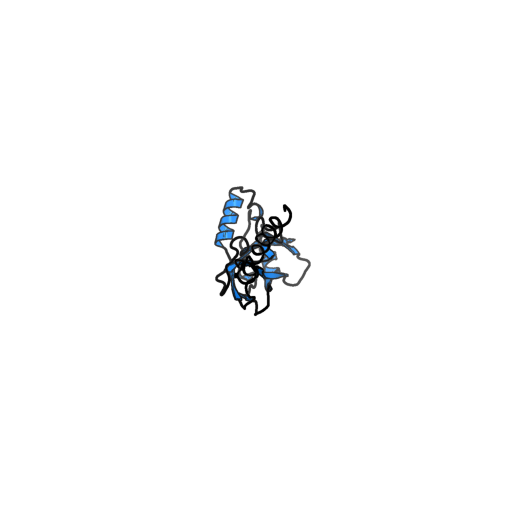4.516 1.00 98.50 176 PHE A CA 1
ATOM 1347 C C . PHE A 1 176 ? -0.780 2.240 4.159 1.00 98.50 176 PHE A C 1
ATOM 1349 O O . PHE A 1 176 ? -0.677 3.428 4.466 1.00 98.50 176 PHE A O 1
ATOM 1356 N N . PHE A 1 177 ? -1.847 1.770 3.518 1.00 98.44 177 PHE A N 1
ATOM 1357 C CA . PHE A 1 177 ? -3.037 2.583 3.282 1.00 98.44 177 PHE A CA 1
ATOM 1358 C C . PHE A 1 177 ? -3.876 2.601 4.563 1.00 98.44 177 PHE A C 1
ATOM 1360 O O . PHE A 1 177 ? -4.455 1.582 4.940 1.00 98.44 177 PHE A O 1
ATOM 1367 N N . ILE A 1 178 ? -3.902 3.740 5.257 1.00 97.88 178 ILE A N 1
ATOM 1368 C CA . ILE A 1 178 ? -4.541 3.909 6.567 1.00 97.88 178 ILE A CA 1
ATOM 1369 C C . ILE A 1 178 ? -5.874 4.631 6.385 1.00 97.88 178 ILE A C 1
ATOM 1371 O O . ILE A 1 178 ? -5.924 5.837 6.152 1.00 97.88 178 ILE A O 1
ATOM 1375 N N . PHE A 1 179 ? -6.971 3.900 6.528 1.00 96.50 179 PHE A N 1
ATOM 1376 C CA . PHE A 1 179 ? -8.329 4.399 6.369 1.00 96.50 179 PHE A CA 1
ATOM 1377 C C . PHE A 1 179 ? -8.910 4.839 7.710 1.00 96.50 179 PHE A C 1
ATOM 1379 O O . PHE A 1 179 ? -9.034 4.055 8.653 1.00 96.50 179 PHE A O 1
ATOM 1386 N N . SER A 1 180 ? -9.316 6.105 7.776 1.00 91.75 180 SER A N 1
ATOM 1387 C CA . SER A 1 180 ? -10.048 6.674 8.908 1.00 91.75 180 SER A CA 1
ATOM 1388 C C . SER A 1 180 ? -11.454 7.067 8.476 1.00 91.75 180 SER A C 1
ATOM 1390 O O . SER A 1 180 ? -11.618 7.794 7.496 1.00 91.75 180 SER A O 1
ATOM 1392 N N . LYS A 1 181 ? -12.464 6.636 9.235 1.00 91.25 181 LYS A N 1
ATOM 1393 C CA . LYS A 1 181 ? -13.849 7.100 9.077 1.00 91.25 181 LYS A CA 1
ATOM 1394 C C . LYS A 1 181 ? -13.919 8.591 9.432 1.00 91.25 181 LYS A C 1
ATOM 1396 O O . LYS A 1 181 ? -13.396 8.991 10.474 1.00 91.25 181 LYS A O 1
ATOM 1401 N N . LYS A 1 182 ? -14.515 9.400 8.558 1.00 84.69 182 LYS A N 1
ATOM 1402 C CA . LYS A 1 182 ? -14.664 10.854 8.693 1.00 84.69 182 LYS A CA 1
ATOM 1403 C C . LYS A 1 182 ? -16.107 11.297 8.483 1.00 84.69 182 LYS A C 1
ATOM 1405 O O . LYS A 1 182 ? -16.842 10.653 7.694 1.00 84.69 182 LYS A O 1
#

Foldseek 3Di:
DPPPVPVVVVVVVPVVPPPPPPPPPVPPQPDQKAKFWPCCCPCPRNPQLEDEDEDEPPDPFWDKDKTKIFIDGDPFQAKKKWFKDFPVVVLVVLQVCCVVPNPSSVLSPLEDADDPVQWDDDGMDMDHGPGRMDIDIITGNVVVVVVDPRQHWHWTWIFTHDMPDGHYPPSGRIHIYTYHYD

Radius of gyration: 26.65 Å; Cα contacts (8 Å, |Δi|>4): 334; chains: 1; bounding box: 96×42×54 Å

Nearest PDB structures (foldseek):
  3nqk-assembly1_A-2  TM=7.542E-01  e=2.178E-06  Bacteroides ovatus ATCC 8483
  3sot-assembly2_D  TM=7.773E-01  e=1.883E-05  Bacteroides ovatus ATCC 8483
  8v5s-assembly2_D  TM=3.725E-01  e=8.779E-02  Human alphaherpesvirus 3
  8jmm-assembly1_R  TM=3.161E-01  e=1.697E-01  Homo sapiens
  7mzf-assembly1_L  TM=3.118E-01  e=1.913E-01  Homo sapiens

Secondary structure (DSSP, 8-state):
--SSSHHHHSSSSSGGGS------TTSS--S--EEE-THHHHTTSSSS-EEEEEE-TT--SPEEEEEEEEE-SSS----EEEEEEE-HHHHHHHHHHHHTT-GGGGGGTT-EEPPGGGEE--SEEEE-TT-SEEEEEEEE-HHHHHHS---S-EEEEEEEES-SSSEE-GGGSEEEEEEEE-

Mean predicted aligned error: 9.63 Å

Solvent-accessible surface area (backbone atoms only — not comparable to full-atom values): 10383 Å² total; per-residue (Å²): 143,83,76,79,73,62,66,65,66,63,63,68,71,65,75,76,76,77,83,77,80,66,75,62,82,77,80,51,90,63,53,84,35,31,34,27,28,64,54,13,31,71,59,67,75,46,79,77,17,41,31,79,41,80,46,53,74,86,56,87,66,64,48,77,42,86,45,42,45,35,54,49,65,69,55,86,56,58,59,33,42,28,32,47,41,75,43,58,70,62,51,55,51,38,30,54,40,15,71,73,64,37,77,91,30,48,88,31,44,73,44,42,75,52,57,72,89,33,46,47,68,63,65,55,52,62,33,51,66,73,39,52,58,40,71,50,54,36,40,34,41,52,70,57,58,71,70,44,86,74,84,48,36,33,31,45,38,44,25,64,42,82,49,78,51,68,45,70,33,78,89,29,20,37,28,36,42,33,40,35,89,83

Sequence (182 aa):
MKTVKYCILSLFCVSLLLVSCEDNAKDEEWGISLLYMPQSVLGDGGQTANLSIGVHTSQQSDTSIVVGMYRSGLAPIEAVTANLVIASDTLASAIKLADAGDDTHKAFKNAKLLPSDYYELPDNISLSDGQRENHVFIKLNKNKLFSDSHTGPFVLPVKLDKPTRYQLNEERSLTFFIFSKK

Organism: NCBI:txid742766